Protein 6IUH (pdb70)

InterPro domains:
  IPR001164 Arf GTPase activating protein [PF01412] (5-118)
  IPR001164 Arf GTPase activating protein [PR00405] (8-27)
  IPR001164 Arf GTPase activating protein [PR00405] (27-44)
  IPR001164 Arf GTPase activating protein [PR00405] (48-69)
  IPR001164 Arf GTPase activating protein [PS50115] (1-124)
  IPR001164 Arf GTPase activating protein [SM00105] (1-124)
  IPR002110 Ankyrin repeat [PF12796] (137-226)
  IPR002110 Ankyrin repeat [PS50088] (166-198)
  IPR002110 Ankyrin repeat [SM00248] (132-161)
  IPR002110 Ankyrin repeat [SM00248] (166-195)
  IPR002110 Ankyrin repeat [SM00248] (199-228)
  IPR013724 GIT, Spa2 homology (SHD) domain [PF08518] (273-301)
  IPR013724 GIT, Spa2 homology (SHD) domain [PF08518] (337-365)
  IPR013724 GIT, Spa2 homology (SHD) domain [SM00555] (273-303)
  IPR013724 GIT, Spa2 homology (SHD) domain [SM00555] (337-367)
  IPR022018 ARF GTPase-activating protein GIT1, C-terminal [PF12205] (652-764)
  IPR032352 Arf GTPase-activating protein GIT1/2, coiled-coil domain [PF16559] (418-482)
  IPR036770 Ankyrin repeat-containing domain superfamily [G3DSA:1.25.40.20] (127-320)
  IPR036770 Ankyrin repeat-containing domain superfamily [SSF48403] (44-227)
  IPR037278 ARFGAP/RecO-like zinc finger [SSF57863] (5-120)

B-factor: mean 39.38, std 13.63, range [17.11, 93.47]

Secondary structure (DSSP, 8-state):
--PPPHHHHHHHHHHHHHHHHHHHHHHHTT-GGGHHHHHHHHHHHHHHHHTTS-SS-SSHHHHHHHHHHHHHHHHHHHHHGGGS-SSTT----HHHHHHHHHHHHHHHHHHHHHHHHHHHHT-/--PPPHHHHHHHHHHHHHHHHHHHHHHHHT-GGGHHHHHHHHHHHHHHHHTTS-SS-SSHHHHHHHHHHHHHHHHHHHHHGGG-----HHHHHHHHHHHHHHHHHHHHHHHHHHHHT-/-PPP-TT--HHHHHHHHHHHHHHHHHHHHHHTT-/-PPPP-TT--HHHHHHHHHHHHHHHHHHHHHHTT-

Foldseek 3Di:
DAAAALVQLVVLLVQLVVLLVVLVVCLVVVVLVCQQVSLVSNLVSLVSNLVNHDPDYPDPLLVVLNVQLNVLSVQLNVLSCQSPDPPPPDDDDSVVSSVSNNVSSVSNNVSSVSSSVVSVVVD/DDAAALVQLVVLLVQLVVLLVVLVVCLVVVVLLCQQVSLVSNLVSLVSNLVNADPDHPDPLLVVLNVQQNVLSVQSNVLSVVSVPDDDSVVSSVSNVVSSVSNNVSSVSSSVVNVVVD/DDDDDDPDDPVVVVVVVVVVVVVVVVVVVVVVVD/DDDDDDDPDDPVVVVVVVVVVVVVVVVVVVVVVVD

Nearest PDB structures (foldseek):
  6iuh-assembly2_B  TM=1.009E+00  e=3.095E-16  Rattus norvegicus
  6iui-assembly1_A  TM=9.871E-01  e=9.641E-14  Rattus norvegicus
  6jmu-assembly2_B  TM=9.876E-01  e=1.184E-13  Mus musculus
  6iui-assembly2_B  TM=9.822E-01  e=4.507E-12  Rattus norvegicus
  4k0d-assembly1_B  TM=6.013E-01  e=5.795E-01  Anaeromyxobacter dehalogenans 2CP-C

CATH classification: 1.20.120.330

Solvent-accessible surface area: 16446 Å² total; per-residue (Å²): 164,50,55,14,45,21,115,59,1,10,102,52,0,71,81,0,24,118,11,0,72,61,1,3,91,1,5,109,94,153,76,38,111,20,0,37,66,10,2,76,110,0,58,105,6,3,71,70,0,21,82,41,9,24,188,199,15,92,61,121,70,1,111,61,4,18,154,24,0,70,58,6,4,69,76,1,33,34,30,1,34,96,22,73,33,49,48,127,82,34,140,40,90,82,125,94,4,12,34,41,0,4,10,0,0,25,1,0,0,64,0,0,54,58,0,3,52,23,0,44,195,100,131,168,47,49,15,54,32,62,58,1,7,116,51,0,76,68,0,20,119,7,0,72,73,2,5,133,1,6,109,89,152,81,40,109,20,0,24,64,10,2,97,111,0,58,107,3,3,71,69,0,22,85,36,8,27,100,210,22,91,62,116,67,2,106,35,5,16,127,8,0,50,38,5,2,43,78,0,46,37,34,1,32,111,29,110,128,147,44,84,84,130,92,3,10,34,40,0,5,10,0,0,21,1,0,0,48,0,0,50,62,0,3,34,23,0,42,191,102,130,168,38,27,168,23,60,188,29,68,25,135,48,1,10,105,58,1,58,93,17,9,82,40,3,97,132,39,5,39,104,36,120,140,132,31,123,43,24,168,23,59,186,30,73,28,74,56,1,11,108,58,1,56,97,23,7,79,40,3,99,136,39,6,37,110,38,117,145,130

Radius of gyration: 23.16 Å; Cα contacts (8 Å, |Δi|>4): 344; chains: 4; bounding box: 33×45×77 Å

Structure (mmCIF, N/CA/C/O backbone):
data_6IUH
#
_entry.id   6IUH
#
_cell.length_a   88.200
_cell.length_b   38.617
_cell.length_c   99.134
_cell.angle_alpha   90.000
_cell.angle_beta   90.000
_cell.angle_gamma   90.000
#
_symmetry.space_group_name_H-M   'P 21 21 21'
#
loop_
_entity.id
_entity.type
_entity.pdbx_description
1 polymer 'ARF GTPase-activating protein GIT1'
2 polymer Liprin-alpha-2
3 non-polymer 'IODIDE ION'
4 water water
#
loop_
_atom_site.group_PDB
_atom_site.id
_atom_site.type_symbol
_atom_site.label_atom_id
_atom_site.label_alt_id
_atom_site.label_comp_id
_atom_site.label_asym_id
_atom_site.label_entity_id
_atom_site.label_seq_id
_atom_site.pdbx_PDB_ins_code
_atom_site.Cartn_x
_atom_site.Cartn_y
_atom_site.Cartn_z
_atom_site.occupancy
_atom_site.B_iso_or_equiv
_atom_site.auth_seq_id
_atom_site.auth_comp_id
_atom_site.auth_asym_id
_atom_site.auth_atom_id
_atom_site.pdbx_PDB_model_num
ATOM 1 N N . PRO A 1 8 ? 1.045 -24.688 -34.412 1.00 56.92 646 PRO A N 1
ATOM 2 C CA . PRO A 1 8 ? 1.493 -23.294 -34.344 1.00 55.96 646 PRO A CA 1
ATOM 3 C C . PRO A 1 8 ? 2.581 -22.969 -35.365 1.00 57.02 646 PRO A C 1
ATOM 4 O O . PRO A 1 8 ? 3.587 -23.674 -35.440 1.00 62.82 646 PRO A O 1
ATOM 8 N N . GLY A 1 9 ? 2.371 -21.911 -36.141 1.00 55.76 647 GLY A N 1
ATOM 9 C CA . GLY A 1 9 ? 3.357 -21.452 -37.103 1.00 56.26 647 GLY A CA 1
ATOM 10 C C . GLY A 1 9 ? 3.684 -19.985 -36.896 1.00 52.89 647 GLY A C 1
ATOM 11 O O . GLY A 1 9 ? 3.669 -19.494 -35.768 1.00 60.50 647 GLY A O 1
ATOM 12 N N . LEU A 1 10 ? 3.979 -19.281 -37.984 1.00 38.47 648 LEU A N 1
ATOM 13 C CA . LEU A 1 10 ? 4.242 -17.849 -37.905 1.00 34.79 648 LEU A CA 1
ATOM 14 C C . LEU A 1 10 ? 2.952 -17.063 -37.703 1.00 33.52 648 LEU A C 1
ATOM 15 O O . LEU A 1 10 ? 1.945 -17.337 -38.353 1.00 37.97 648 LEU A O 1
ATOM 20 N N . PRO A 1 11 ? 2.985 -16.079 -36.795 1.00 34.53 649 PRO A N 1
ATOM 21 C CA . PRO A 1 11 ? 1.832 -15.217 -36.519 1.00 32.55 649 PRO A CA 1
ATOM 22 C C . PRO A 1 11 ? 1.562 -14.250 -37.664 1.00 30.70 649 PRO A C 1
ATOM 23 O O . PRO A 1 11 ? 2.437 -14.046 -38.502 1.00 32.87 649 PRO A O 1
ATOM 27 N N . SER A 1 12 ? 0.371 -13.662 -37.694 1.00 31.71 650 SER A N 1
ATOM 28 C CA . SER A 1 12 ? 0.026 -12.695 -38.730 1.00 37.16 650 SER A CA 1
ATOM 29 C C . SER A 1 12 ? 0.796 -11.393 -38.535 1.00 35.22 650 SER A C 1
ATOM 30 O O . SER A 1 12 ? 1.166 -11.046 -37.412 1.00 30.87 650 SER A O 1
ATOM 33 N N . THR A 1 13 ? 1.032 -10.675 -39.628 1.00 36.06 651 THR A N 1
ATOM 34 C CA . THR A 1 13 ? 1.739 -9.399 -39.560 1.00 36.44 651 THR A CA 1
ATOM 35 C C . THR A 1 13 ? 0.998 -8.404 -38.672 1.00 35.23 651 THR A C 1
ATOM 36 O O . THR A 1 13 ? 1.619 -7.621 -37.955 1.00 35.40 651 THR A O 1
ATOM 40 N N . GLU A 1 14 ? -0.329 -8.444 -38.719 1.00 39.60 652 GLU A N 1
ATOM 41 C CA . GLU A 1 14 ? -1.145 -7.556 -37.899 1.00 42.16 652 GLU A CA 1
ATOM 42 C C . GLU A 1 14 ? -0.928 -7.822 -36.412 1.00 34.64 652 GLU A C 1
ATOM 43 O O . GLU A 1 14 ? -0.815 -6.888 -35.620 1.00 37.74 652 GLU A O 1
ATOM 49 N N . ASP A 1 15 ? -0.869 -9.096 -36.037 1.00 36.90 653 ASP A N 1
ATOM 50 C CA . ASP A 1 15 ? -0.646 -9.460 -34.643 1.00 36.02 653 ASP A CA 1
ATOM 51 C C . ASP A 1 15 ? 0.755 -9.069 -34.184 1.00 31.54 653 ASP A C 1
ATOM 52 O O . ASP A 1 15 ? 0.932 -8.586 -33.069 1.00 28.40 653 ASP A O 1
ATOM 57 N N . VAL A 1 16 ? 1.747 -9.276 -35.043 1.00 32.32 654 VAL A N 1
ATOM 58 C CA . VAL A 1 16 ? 3.122 -8.933 -34.696 1.00 28.71 654 VAL A CA 1
ATOM 59 C C . VAL A 1 16 ? 3.266 -7.429 -34.500 1.00 28.93 654 VAL A C 1
ATOM 60 O O . VAL A 1 16 ? 3.922 -6.979 -33.561 1.00 28.04 654 VAL A O 1
ATOM 64 N N . ILE A 1 17 ? 2.635 -6.655 -35.379 1.00 28.25 655 ILE A N 1
ATOM 65 C CA . ILE A 1 17 ? 2.654 -5.199 -35.264 1.00 30.46 655 ILE A CA 1
ATOM 66 C C . ILE A 1 17 ? 2.031 -4.736 -33.947 1.00 34.09 655 ILE A C 1
ATOM 67 O O . ILE A 1 17 ? 2.580 -3.866 -33.266 1.00 30.26 655 ILE A O 1
ATOM 72 N N . LEU A 1 18 ? 0.896 -5.329 -33.584 1.00 35.01 656 LEU A N 1
ATOM 73 C CA . LEU A 1 18 ? 0.208 -4.973 -32.344 1.00 35.20 656 LEU A CA 1
ATOM 74 C C . LEU A 1 18 ? 1.088 -5.193 -31.116 1.00 31.81 656 LEU A C 1
ATOM 75 O O . LEU A 1 18 ? 1.197 -4.316 -30.258 1.00 32.55 656 LEU A O 1
ATOM 80 N N . LYS A 1 19 ? 1.720 -6.359 -31.034 1.00 27.31 657 LYS A N 1
ATOM 81 C CA . LYS A 1 19 ? 2.562 -6.671 -29.886 1.00 28.72 657 LYS A CA 1
ATOM 82 C C . LYS A 1 19 ? 3.856 -5.862 -29.913 1.00 29.39 657 LYS A C 1
ATOM 83 O O . LYS A 1 19 ? 4.389 -5.500 -28.865 1.00 32.28 657 LYS A O 1
ATOM 89 N N . THR A 1 20 ? 4.355 -5.574 -31.111 1.00 26.38 658 THR A N 1
ATOM 90 C CA . THR A 1 20 ? 5.550 -4.751 -31.257 1.00 25.56 658 THR A CA 1
ATOM 91 C C . THR A 1 20 ? 5.291 -3.331 -30.765 1.00 29.95 658 THR A C 1
ATOM 92 O O . THR A 1 20 ? 6.122 -2.741 -30.076 1.00 24.63 658 THR A O 1
ATOM 96 N N . GLU A 1 21 ? 4.129 -2.788 -31.113 1.00 27.72 659 GLU A N 1
ATOM 97 C CA . GLU A 1 21 ? 3.788 -1.426 -30.716 1.00 27.85 659 GLU A CA 1
ATOM 98 C C . GLU A 1 21 ? 3.613 -1.303 -29.202 1.00 29.63 659 GLU A C 1
ATOM 99 O O . GLU A 1 21 ? 3.862 -0.241 -28.632 1.00 32.94 659 GLU A O 1
ATOM 105 N N . GLN A 1 22 ? 3.196 -2.385 -28.552 1.00 29.82 660 GLN A N 1
ATOM 106 C CA . GLN A 1 22 ? 3.114 -2.399 -27.095 1.00 30.07 660 GLN A CA 1
ATOM 107 C C . GLN A 1 22 ? 4.513 -2.397 -26.495 1.00 29.32 660 GLN A C 1
ATOM 108 O O . GLN A 1 22 ? 4.760 -1.758 -25.476 1.00 31.59 660 GLN A O 1
ATOM 114 N N . VAL A 1 23 ? 5.428 -3.115 -27.135 1.00 28.34 661 VAL A N 1
ATOM 115 C CA . VAL A 1 23 ? 6.814 -3.141 -26.689 1.00 24.38 661 VAL A CA 1
ATOM 116 C C . VAL A 1 23 ? 7.467 -1.770 -26.861 1.00 27.26 661 VAL A C 1
ATOM 117 O O . VAL A 1 23 ? 8.116 -1.273 -25.943 1.00 26.99 661 VAL A O 1
ATOM 121 N N . THR A 1 24 ? 7.283 -1.155 -28.026 1.00 23.12 662 THR A N 1
ATOM 122 C CA . THR A 1 24 ? 7.917 0.134 -28.303 1.00 19.98 662 THR A CA 1
ATOM 123 C C . THR A 1 24 ? 7.326 1.247 -27.439 1.00 22.31 662 THR A C 1
ATOM 124 O O . THR A 1 24 ? 8.051 2.125 -26.977 1.00 25.85 662 THR A O 1
ATOM 128 N N . LYS A 1 25 ? 6.017 1.199 -27.215 1.00 24.08 663 LYS A N 1
ATOM 129 C CA . LYS A 1 25 ? 5.353 2.176 -26.353 1.00 29.26 663 LYS A CA 1
ATOM 130 C C . LYS A 1 25 ? 5.935 2.156 -24.944 1.00 30.87 663 LYS A C 1
ATOM 131 O O . LYS A 1 25 ? 6.197 3.206 -24.354 1.00 32.05 663 LYS A O 1
ATOM 137 N N . ASN A 1 26 ? 6.133 0.953 -24.412 1.00 28.80 664 ASN A N 1
ATOM 138 C CA . ASN A 1 26 ? 6.665 0.786 -23.066 1.00 27.93 664 ASN A CA 1
ATOM 139 C C . ASN A 1 26 ? 8.148 1.130 -22.992 1.00 25.79 664 ASN A C 1
ATOM 140 O O . ASN A 1 26 ? 8.620 1.664 -21.988 1.00 26.72 664 ASN A O 1
ATOM 145 N N . ILE A 1 27 ? 8.882 0.823 -24.056 1.00 26.47 665 ILE A N 1
ATOM 146 C CA . ILE A 1 27 ? 10.279 1.228 -24.151 1.00 26.88 665 ILE A CA 1
ATOM 147 C C . ILE A 1 27 ? 10.380 2.748 -24.249 1.00 24.86 665 ILE A C 1
ATOM 148 O O . ILE A 1 27 ? 11.258 3.363 -23.641 1.00 27.35 665 ILE A O 1
ATOM 153 N N . GLN A 1 28 ? 9.467 3.354 -25.003 1.00 25.99 666 GLN A N 1
ATOM 154 C CA . GLN A 1 28 ? 9.430 4.809 -25.128 1.00 26.91 666 GLN A CA 1
ATOM 155 C C . GLN A 1 28 ? 9.225 5.477 -23.770 1.00 29.87 666 GLN A C 1
ATOM 156 O O . GLN A 1 28 ? 9.825 6.511 -23.478 1.00 25.50 666 GLN A O 1
ATOM 162 N N . GLU A 1 29 ? 8.377 4.878 -22.941 1.00 30.07 667 GLU A N 1
ATOM 163 C CA . GLU A 1 29 ? 8.097 5.419 -21.615 1.00 31.76 667 GLU A CA 1
ATOM 164 C C . GLU A 1 29 ? 9.312 5.269 -20.704 1.00 24.88 667 GLU A C 1
ATOM 165 O O . GLU A 1 29 ? 9.588 6.138 -19.874 1.00 29.15 667 GLU A O 1
ATOM 171 N N . LEU A 1 30 ? 10.036 4.166 -20.866 1.00 26.25 668 LEU A N 1
ATOM 172 C CA . LEU A 1 30 ? 11.268 3.939 -20.116 1.00 26.91 668 LEU A CA 1
ATOM 173 C C . LEU A 1 30 ? 12.322 4.981 -20.466 1.00 24.01 668 LEU A C 1
ATOM 174 O O . LEU A 1 30 ? 12.997 5.514 -19.586 1.00 27.73 668 LEU A O 1
ATOM 179 N N . LEU A 1 31 ? 12.459 5.268 -21.758 1.00 21.27 669 LEU A N 1
ATOM 180 C CA . LEU A 1 31 ? 13.414 6.270 -22.218 1.00 23.21 669 LEU A CA 1
ATOM 181 C C . LEU A 1 31 ? 13.059 7.644 -21.664 1.00 27.17 669 LEU A C 1
ATOM 182 O O . LEU A 1 31 ? 13.939 8.435 -21.320 1.00 28.02 669 LEU A O 1
ATOM 187 N N . ARG A 1 32 ? 11.763 7.920 -21.578 1.00 26.08 670 ARG A N 1
ATOM 188 C CA A ARG A 1 32 ? 11.282 9.179 -21.021 0.53 26.90 670 ARG A CA 1
ATOM 189 C CA B ARG A 1 32 ? 11.295 9.184 -21.030 0.47 27.04 670 ARG A CA 1
ATOM 190 C C . ARG A 1 32 ? 11.648 9.283 -19.546 1.00 28.40 670 ARG A C 1
ATOM 191 O O . ARG A 1 32 ? 12.052 10.343 -19.066 1.00 27.84 670 ARG A O 1
ATOM 206 N N . ALA A 1 33 ? 11.506 8.171 -18.831 1.00 32.56 671 ALA A N 1
ATOM 207 C CA . ALA A 1 33 ? 11.839 8.126 -17.412 1.00 32.20 671 ALA A CA 1
ATOM 208 C C . ALA A 1 33 ? 13.324 8.393 -17.197 1.00 32.89 671 ALA A C 1
ATOM 209 O O . ALA A 1 33 ? 13.709 9.132 -16.289 1.00 38.54 671 ALA A O 1
ATOM 211 N N . ALA A 1 34 ? 14.153 7.787 -18.040 1.00 27.91 672 ALA A N 1
ATOM 212 C CA . ALA A 1 34 ? 15.596 7.976 -17.969 1.00 28.79 672 ALA A CA 1
ATOM 213 C C . ALA A 1 34 ? 15.962 9.434 -18.219 1.00 28.60 672 ALA A C 1
ATOM 214 O O . ALA A 1 34 ? 16.821 9.998 -17.540 1.00 29.78 672 ALA A O 1
ATOM 216 N N . GLN A 1 35 ? 15.297 10.043 -19.193 1.00 27.72 673 GLN A N 1
ATOM 217 C CA . GLN A 1 35 ? 15.606 11.414 -19.577 1.00 25.45 673 GLN A CA 1
ATOM 218 C C . GLN A 1 35 ? 15.058 12.431 -18.579 1.00 31.48 673 GLN A C 1
ATOM 219 O O . GLN A 1 35 ? 15.613 13.518 -18.428 1.00 34.66 673 GLN A O 1
ATOM 225 N N . GLU A 1 36 ? 13.971 12.076 -17.901 1.00 32.20 674 GLU A N 1
ATOM 226 C CA . GLU A 1 36 ? 13.340 12.977 -16.942 1.00 29.96 674 GLU A CA 1
ATOM 227 C C . GLU A 1 36 ? 13.757 12.645 -15.514 1.00 33.89 674 GLU A C 1
ATOM 228 O O . GLU A 1 36 ? 13.254 13.239 -14.557 1.00 32.51 674 GLU A O 1
ATOM 234 N N . PHE A 1 37 ? 14.677 11.691 -15.393 1.00 29.38 675 PHE A N 1
ATOM 235 C CA . PHE A 1 37 ? 15.250 11.271 -14.116 1.00 31.71 675 PHE A CA 1
ATOM 236 C C . PHE A 1 37 ? 14.210 10.677 -13.170 1.00 34.52 675 PHE A C 1
ATOM 237 O O . PHE A 1 37 ? 14.318 10.818 -11.951 1.00 34.08 675 PHE A O 1
ATOM 245 N N . LYS A 1 38 ? 13.206 10.012 -13.735 1.00 31.04 676 LYS A N 1
ATOM 246 C CA . LYS A 1 38 ? 12.241 9.267 -12.935 1.00 32.65 676 LYS A CA 1
ATOM 247 C C . LYS A 1 38 ? 12.808 7.892 -12.607 1.00 32.56 676 LYS A C 1
ATOM 248 O O . LYS A 1 38 ? 12.268 6.872 -13.037 1.00 32.60 676 LYS A O 1
ATOM 254 N N . HIS A 1 39 ? 13.897 7.866 -11.846 1.00 36.80 677 HIS A N 1
ATOM 255 C CA . HIS A 1 39 ? 14.616 6.623 -11.585 1.00 38.41 677 HIS A CA 1
ATOM 256 C C . HIS A 1 39 ? 13.782 5.639 -10.767 1.00 42.72 677 HIS A C 1
ATOM 257 O O . HIS A 1 39 ? 14.024 4.431 -10.802 1.00 44.51 677 HIS A O 1
ATOM 264 N N . ASP A 1 40 ? 12.788 6.155 -10.051 1.00 35.72 678 ASP A N 1
ATOM 265 C CA . ASP A 1 40 ? 11.878 5.308 -9.289 1.00 41.78 678 ASP A CA 1
ATOM 266 C C . ASP A 1 40 ? 10.933 4.533 -10.205 1.00 38.79 678 ASP A C 1
ATOM 267 O O . ASP A 1 40 ? 10.303 3.565 -9.782 1.00 46.33 678 ASP A O 1
ATOM 272 N N . SER A 1 41 ? 10.835 4.962 -11.459 1.00 35.00 679 SER A N 1
ATOM 273 C CA . SER A 1 41 ? 9.908 4.344 -12.398 1.00 37.93 679 SER A CA 1
ATOM 274 C C . SER A 1 41 ? 10.561 3.243 -13.228 1.00 34.07 679 SER A C 1
ATOM 275 O O . SER A 1 41 ? 9.904 2.622 -14.066 1.00 33.55 679 SER A O 1
ATOM 278 N N . PHE A 1 42 ? 11.847 2.991 -12.996 1.00 32.06 680 PHE A N 1
ATOM 279 C CA . PHE A 1 42 ? 12.572 2.007 -13.801 1.00 31.72 680 PHE A CA 1
ATOM 280 C C . PHE A 1 42 ? 12.035 0.587 -13.622 1.00 30.85 680 PHE A C 1
ATOM 281 O O . PHE A 1 42 ? 11.888 -0.149 -14.598 1.00 33.11 680 PHE A O 1
ATOM 289 N N . VAL A 1 43 ? 11.740 0.203 -12.383 1.00 33.28 681 VAL A N 1
ATOM 290 C CA . VAL A 1 43 ? 11.212 -1.136 -12.116 1.00 38.69 681 VAL A CA 1
ATOM 291 C C . VAL A 1 43 ? 9.815 -1.358 -12.720 1.00 39.83 681 VAL A C 1
ATOM 292 O O . VAL A 1 43 ? 9.610 -2.353 -13.417 1.00 35.54 681 VAL A O 1
ATOM 296 N N . PRO A 1 44 ? 8.851 -0.446 -12.471 1.00 42.42 682 PRO A N 1
ATOM 297 C CA . PRO A 1 44 ? 7.551 -0.705 -13.105 1.00 40.09 682 PRO A CA 1
ATOM 298 C C . PRO A 1 44 ? 7.6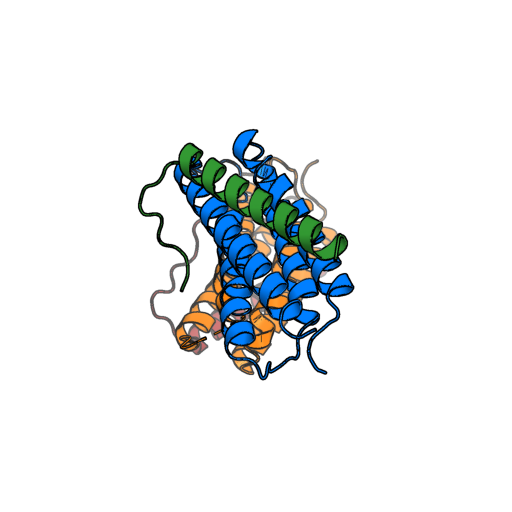02 -0.630 -14.631 1.00 36.87 682 PRO A C 1
ATOM 299 O O . PRO A 1 44 ? 6.865 -1.362 -15.293 1.00 37.95 682 PRO A O 1
ATOM 303 N N . CYS A 1 45 ? 8.455 0.231 -15.180 1.00 31.67 683 CYS A N 1
ATOM 304 C CA . CYS A 1 45 ? 8.615 0.305 -16.630 1.00 33.61 683 CYS A CA 1
ATOM 305 C C . CYS A 1 45 ? 9.156 -1.008 -17.184 1.00 32.86 683 CYS A C 1
ATOM 306 O O . CYS A 1 45 ? 8.654 -1.519 -18.183 1.00 34.26 683 CYS A O 1
ATOM 309 N N . SER A 1 46 ? 10.175 -1.554 -16.527 1.00 28.27 684 SER A N 1
ATOM 310 C CA . SER A 1 46 ? 10.783 -2.804 -16.969 1.00 39.33 684 SER A CA 1
ATOM 311 C C . SER A 1 46 ? 9.803 -3.971 -16.878 1.00 37.56 684 SER A C 1
ATOM 312 O O . SER A 1 46 ? 9.867 -4.905 -17.674 1.00 32.12 684 SER A O 1
ATOM 315 N N . GLU A 1 47 ? 8.897 -3.914 -15.907 1.00 34.48 685 GLU A N 1
ATOM 316 C CA . GLU A 1 47 ? 7.901 -4.964 -15.748 1.00 36.21 685 GLU A CA 1
ATOM 317 C C . GLU A 1 47 ? 6.863 -4.910 -16.860 1.00 37.44 685 GLU A C 1
ATOM 318 O O . GLU A 1 47 ? 6.414 -5.948 -17.348 1.00 37.72 685 GLU A O 1
ATOM 324 N N . LYS A 1 48 ? 6.488 -3.699 -17.260 1.00 31.55 686 LYS A N 1
ATOM 325 C CA . LYS A 1 48 ? 5.548 -3.523 -18.360 1.00 35.27 686 LYS A CA 1
ATOM 326 C C . LYS A 1 48 ? 6.200 -3.937 -19.675 1.00 36.76 686 LYS A C 1
ATOM 327 O O . LYS A 1 48 ? 5.550 -4.501 -20.557 1.00 31.72 686 LYS A O 1
ATOM 333 N N . ILE A 1 49 ? 7.493 -3.660 -19.797 1.00 27.61 687 ILE A N 1
ATOM 334 C CA . ILE A 1 49 ? 8.257 -4.087 -20.965 1.00 28.89 687 ILE A CA 1
ATOM 335 C C . ILE A 1 49 ? 8.388 -5.608 -20.996 1.00 32.05 687 ILE A C 1
ATOM 336 O O . ILE A 1 49 ? 8.130 -6.240 -22.022 1.00 27.10 687 ILE A O 1
ATOM 341 N N . HIS A 1 50 ? 8.779 -6.191 -19.866 1.00 31.92 688 HIS A N 1
ATOM 342 C CA . HIS A 1 50 ? 8.952 -7.638 -19.772 1.00 32.99 688 HIS A CA 1
ATOM 343 C C . HIS A 1 50 ? 7.659 -8.371 -20.120 1.00 35.41 688 HIS A C 1
ATOM 344 O O . HIS A 1 50 ? 7.682 -9.420 -20.764 1.00 36.03 688 HIS A O 1
ATOM 351 N N . LEU A 1 51 ? 6.533 -7.808 -19.690 1.00 38.30 689 LEU A N 1
ATOM 352 C CA . LEU A 1 51 ? 5.224 -8.368 -20.005 1.00 39.28 689 LEU A CA 1
ATOM 353 C C . LEU A 1 51 ? 4.933 -8.269 -21.497 1.00 37.93 689 LEU A C 1
ATOM 354 O O . LEU A 1 51 ? 4.447 -9.220 -22.111 1.00 33.72 689 LEU A O 1
ATOM 359 N N . ALA A 1 52 ? 5.233 -7.110 -22.074 1.00 32.48 690 ALA A N 1
ATOM 360 C CA . ALA A 1 52 ? 5.010 -6.886 -23.496 1.00 30.38 690 ALA A CA 1
ATOM 361 C C . ALA A 1 52 ? 5.873 -7.827 -24.328 1.00 25.57 690 ALA A C 1
ATOM 362 O O . ALA A 1 52 ? 5.463 -8.277 -25.399 1.00 25.51 690 ALA A O 1
ATOM 364 N N . VAL A 1 53 ? 7.069 -8.117 -23.825 1.00 27.12 691 VAL A N 1
ATOM 365 C CA . VAL A 1 53 ? 7.997 -9.011 -24.505 1.00 26.41 691 VAL A CA 1
ATOM 366 C C . VAL A 1 53 ? 7.484 -10.449 -24.464 1.00 31.23 691 VAL A C 1
ATOM 367 O O . VAL A 1 53 ? 7.556 -11.171 -25.462 1.00 28.27 691 VAL A O 1
ATOM 371 N N . THR A 1 54 ? 6.949 -10.850 -23.313 1.00 27.95 692 THR A N 1
ATOM 372 C CA . THR A 1 54 ? 6.403 -12.195 -23.138 1.00 29.29 692 THR A CA 1
ATOM 373 C C . THR A 1 54 ? 5.230 -12.450 -24.083 1.00 31.16 692 THR A C 1
ATOM 374 O O . THR A 1 54 ? 5.117 -13.528 -24.675 1.00 34.11 692 THR A O 1
ATOM 378 N N . GLU A 1 55 ? 4.364 -11.451 -24.225 1.00 30.02 693 GLU A N 1
ATOM 379 C CA . GLU A 1 55 ? 3.203 -11.562 -25.102 1.00 33.06 693 GLU A CA 1
ATOM 380 C C . GLU A 1 55 ? 3.612 -11.608 -26.569 1.00 30.88 693 GLU A C 1
ATOM 381 O O . GLU A 1 55 ? 2.999 -12.309 -27.369 1.00 29.82 693 GLU A O 1
ATOM 387 N N . MET A 1 56 ? 4.645 -10.854 -26.924 1.00 29.05 694 MET A N 1
ATOM 388 C CA . MET A 1 56 ? 5.131 -10.873 -28.297 1.00 25.40 694 MET A CA 1
ATOM 389 C C . MET A 1 56 ? 5.781 -12.218 -28.603 1.00 27.69 694 MET A C 1
ATOM 390 O O . MET A 1 56 ? 5.551 -12.802 -29.661 1.00 28.90 694 MET A O 1
ATOM 395 N N . ALA A 1 57 ? 6.582 -12.712 -27.665 1.00 29.67 695 ALA A N 1
ATOM 396 C CA . ALA A 1 57 ? 7.247 -13.998 -27.837 1.00 28.01 695 ALA A CA 1
ATOM 397 C C . ALA A 1 57 ? 6.233 -15.134 -27.965 1.00 31.40 695 ALA A C 1
ATOM 398 O O . ALA A 1 57 ? 6.467 -16.107 -28.680 1.00 29.20 695 ALA A O 1
ATOM 400 N N . SER A 1 58 ? 5.100 -15.000 -27.280 1.00 31.24 696 SER A N 1
ATOM 401 C CA . SER A 1 58 ? 4.078 -16.043 -27.284 1.00 31.36 696 SER A CA 1
ATOM 402 C C . SER A 1 58 ? 3.355 -16.155 -28.628 1.00 28.82 696 SER A C 1
ATOM 403 O O . SER A 1 58 ? 2.633 -17.121 -28.868 1.00 32.60 696 SER A O 1
ATOM 406 N N . LEU A 1 59 ? 3.547 -15.167 -29.499 1.00 28.05 697 LEU A N 1
ATOM 407 C CA . LEU A 1 59 ? 2.972 -15.207 -30.842 1.00 31.41 697 LEU A CA 1
ATOM 408 C C . LEU A 1 59 ? 3.639 -16.277 -31.693 1.00 36.61 697 LEU A C 1
ATOM 409 O O . LEU A 1 59 ? 3.060 -16.773 -32.664 1.00 34.03 697 LEU A O 1
ATOM 414 N N . PHE A 1 60 ? 4.867 -16.620 -31.324 1.00 32.65 698 PHE A N 1
ATOM 415 C CA . PHE A 1 60 ? 5.677 -17.552 -32.094 1.00 28.55 698 PHE A CA 1
ATOM 416 C C . PHE A 1 60 ? 5.646 -18.940 -31.460 1.00 29.30 698 PHE A C 1
ATOM 417 O O . PHE A 1 60 ? 5.373 -19.069 -30.267 1.00 30.14 698 PHE A O 1
ATOM 425 N N . PRO A 1 61 ? 5.900 -19.987 -32.264 1.00 26.68 699 PRO A N 1
ATOM 426 C CA . PRO A 1 61 ? 5.880 -21.361 -31.750 1.00 28.86 699 PRO A CA 1
ATOM 427 C C . PRO A 1 61 ? 6.844 -21.551 -30.588 1.00 35.83 699 PRO A C 1
ATOM 428 O O . PRO A 1 61 ? 7.840 -20.832 -30.501 1.00 33.95 699 PRO A O 1
ATOM 432 N N . LYS A 1 62 ? 6.539 -22.498 -29.707 1.00 41.84 700 LYS A N 1
ATOM 433 C CA . LYS A 1 62 ? 7.413 -22.811 -28.584 1.00 45.51 700 LYS A CA 1
ATOM 434 C C . LYS A 1 62 ? 8.796 -23.200 -29.093 1.00 45.45 700 LYS A C 1
ATOM 435 O O . LYS A 1 62 ? 9.811 -22.838 -28.501 1.00 47.40 700 LYS A O 1
ATOM 441 N N . ARG A 1 63 ? 8.824 -23.929 -30.203 1.00 38.10 701 ARG A N 1
ATOM 442 C CA . ARG A 1 63 ? 10.076 -24.264 -30.868 1.00 33.95 701 ARG A CA 1
ATOM 443 C C . ARG A 1 63 ? 10.026 -23.824 -32.326 1.00 27.27 701 ARG A C 1
ATOM 444 O O . ARG A 1 63 ? 9.615 -24.590 -33.193 1.00 28.17 701 ARG A O 1
ATOM 452 N N . PRO A 1 64 ? 10.432 -22.574 -32.593 1.00 28.18 702 PRO A N 1
ATOM 453 C CA . PRO A 1 64 ? 10.387 -22.005 -33.944 1.00 29.29 702 PRO A CA 1
ATOM 454 C C . PRO A 1 64 ? 11.205 -22.814 -34.940 1.00 27.84 702 PRO A C 1
ATOM 455 O O . PRO A 1 64 ? 12.274 -23.319 -34.594 1.00 29.45 702 PRO A O 1
ATOM 459 N N . ALA A 1 65 ? 10.699 -22.931 -36.162 1.00 27.29 703 ALA A N 1
ATOM 460 C CA . ALA A 1 65 ? 11.403 -23.640 -37.220 1.00 30.30 703 ALA A CA 1
ATOM 461 C C . ALA A 1 65 ? 12.470 -22.749 -37.847 1.00 26.40 703 ALA A C 1
ATOM 462 O O . ALA A 1 65 ? 13.558 -23.211 -38.187 1.00 32.14 703 ALA A O 1
ATOM 464 N N . LEU A 1 66 ? 12.154 -21.466 -37.990 1.00 24.37 704 LEU A N 1
ATOM 465 C CA . LEU A 1 66 ? 13.049 -20.535 -38.667 1.00 19.67 704 LEU A CA 1
ATOM 466 C C . LEU A 1 66 ? 14.218 -20.127 -37.785 1.00 26.73 704 LEU A C 1
ATOM 467 O O . LEU A 1 66 ? 14.036 -19.682 -36.649 1.00 26.28 704 LEU A O 1
ATOM 472 N N . GLU A 1 67 ? 15.421 -20.285 -38.325 1.00 25.33 705 GLU A N 1
ATOM 473 C CA . GLU A 1 67 ? 16.641 -19.883 -37.637 1.00 23.81 705 GLU A CA 1
ATOM 474 C C . GLU A 1 67 ? 16.640 -18.402 -37.226 1.00 20.56 705 GLU A C 1
ATOM 475 O O . GLU A 1 67 ? 17.040 -18.084 -36.106 1.00 23.14 705 GLU A O 1
ATOM 481 N N . PRO A 1 68 ? 16.195 -17.489 -38.115 1.00 23.30 706 PRO A N 1
ATOM 482 C CA . PRO A 1 68 ? 16.196 -16.094 -37.653 1.00 19.57 706 PRO A CA 1
ATOM 483 C C . PRO A 1 68 ? 15.217 -15.817 -36.510 1.00 20.54 706 PRO A C 1
ATOM 484 O O . PRO A 1 68 ? 15.491 -14.944 -35.689 1.00 20.13 706 PRO A O 1
ATOM 488 N N . VAL A 1 69 ? 14.096 -16.531 -36.458 1.00 19.99 707 VAL A N 1
ATOM 489 C CA . VAL A 1 69 ? 13.167 -16.372 -35.342 1.00 19.70 707 VAL A CA 1
ATOM 490 C C . VAL A 1 69 ? 13.811 -16.849 -34.039 1.00 24.42 707 VAL A C 1
ATOM 491 O O . VAL A 1 69 ? 13.699 -16.184 -33.008 1.00 25.30 707 VAL A O 1
ATOM 495 N N . ARG A 1 70 ? 14.489 -17.993 -34.090 1.00 23.39 708 ARG A N 1
ATOM 496 C CA . ARG A 1 70 ? 15.208 -18.510 -32.927 1.00 22.42 708 ARG A CA 1
ATOM 497 C C . ARG A 1 70 ? 16.220 -17.494 -32.405 1.00 21.46 708 ARG A C 1
ATOM 498 O O . ARG A 1 70 ? 16.298 -17.242 -31.201 1.00 23.26 708 ARG A O 1
ATOM 506 N N . SER A 1 71 ? 16.987 -16.913 -33.322 1.00 21.16 709 SER A N 1
ATOM 507 C CA . SER A 1 71 ? 18.019 -15.943 -32.968 1.00 26.42 709 SER A CA 1
ATOM 508 C C . SER A 1 71 ? 17.430 -14.663 -32.389 1.00 25.57 709 SER A C 1
ATOM 509 O O . SER A 1 71 ? 17.899 -14.160 -31.366 1.00 22.11 709 SER A O 1
ATOM 512 N N . SER A 1 72 ? 16.406 -14.134 -33.048 1.00 20.68 710 SER A N 1
ATOM 513 C CA . SER A 1 72 ? 15.805 -12.878 -32.614 1.00 26.34 710 SER A CA 1
ATOM 514 C C . SER A 1 72 ? 15.056 -13.037 -31.291 1.00 27.07 710 SER A C 1
ATOM 515 O O . SER A 1 72 ? 15.079 -12.136 -30.448 1.00 20.78 710 SER A O 1
ATOM 518 N N . LEU A 1 73 ? 14.403 -14.180 -31.100 1.00 20.05 711 LEU A N 1
ATOM 519 C CA . LEU A 1 73 ? 13.720 -14.435 -29.834 1.00 20.00 711 LEU A CA 1
ATOM 520 C C . LEU A 1 73 ? 14.722 -14.543 -28.697 1.00 22.56 711 LEU A C 1
ATOM 521 O O . LEU A 1 73 ? 14.449 -14.111 -27.578 1.00 23.25 711 LEU A O 1
ATOM 526 N N . ARG A 1 74 ? 15.884 -15.118 -28.985 1.00 20.94 712 ARG A N 1
ATOM 527 C CA A ARG A 1 74 ? 16.934 -15.240 -27.985 0.58 21.98 712 ARG A CA 1
ATOM 528 C CA B ARG A 1 74 ? 16.939 -15.244 -27.986 0.42 22.02 712 ARG A CA 1
ATOM 529 C C . ARG A 1 74 ? 17.400 -13.860 -27.533 1.00 25.34 712 ARG A C 1
ATOM 530 O O . ARG A 1 74 ? 17.571 -13.616 -26.339 1.00 22.66 712 ARG A O 1
ATOM 545 N N . LEU A 1 75 ? 17.594 -12.958 -28.489 1.00 25.19 713 LEU A N 1
ATOM 546 C CA . LEU A 1 75 ? 18.025 -11.600 -28.174 1.00 26.38 713 LEU A CA 1
ATOM 547 C C . LEU A 1 75 ? 16.949 -10.844 -27.403 1.00 24.36 713 LEU A C 1
ATOM 548 O O . LEU A 1 75 ? 17.236 -10.173 -26.410 1.00 26.06 713 LEU A O 1
ATOM 553 N N . LEU A 1 76 ? 15.712 -10.955 -27.877 1.00 22.97 714 LEU A N 1
ATOM 554 C CA . LEU A 1 76 ? 14.560 -10.337 -27.232 1.00 26.26 714 LEU A CA 1
ATOM 555 C C . LEU A 1 76 ? 14.423 -10.761 -25.771 1.00 27.10 714 LEU A C 1
ATOM 556 O O . LEU A 1 76 ? 14.329 -9.921 -24.876 1.00 23.16 714 LEU A O 1
ATOM 561 N N . ASN A 1 77 ? 14.411 -12.068 -25.538 1.00 21.76 715 ASN A N 1
ATOM 562 C CA . ASN A 1 77 ? 14.228 -12.607 -24.191 1.00 25.65 715 ASN A CA 1
ATOM 563 C C . ASN A 1 77 ? 15.396 -12.296 -23.261 1.00 25.87 715 ASN A C 1
ATOM 564 O O . ASN A 1 77 ? 15.194 -11.924 -22.104 1.00 26.16 715 ASN A O 1
ATOM 569 N N . ALA A 1 78 ? 16.616 -12.446 -23.765 1.00 21.56 716 ALA A N 1
ATOM 570 C CA . ALA A 1 78 ? 17.807 -12.204 -22.954 1.00 25.84 716 ALA A CA 1
ATOM 571 C C . ALA A 1 78 ? 17.937 -10.737 -22.560 1.00 21.84 716 ALA A C 1
ATOM 572 O O . ALA A 1 78 ? 18.386 -10.426 -21.459 1.00 22.79 716 ALA A O 1
ATOM 574 N N . SER A 1 79 ? 17.549 -9.839 -23.458 1.00 23.15 717 SER A N 1
ATOM 575 C CA . SER A 1 79 ? 17.676 -8.408 -23.202 1.00 23.77 717 SER A CA 1
ATOM 576 C C . SER A 1 79 ? 16.621 -7.924 -22.214 1.00 27.91 717 SER A C 1
ATOM 577 O O . SER A 1 79 ? 16.868 -7.009 -21.423 1.00 25.13 717 SER A O 1
ATOM 580 N N . ALA A 1 80 ? 15.445 -8.543 -22.259 1.00 24.32 718 ALA A N 1
ATOM 581 C CA . ALA A 1 80 ? 14.372 -8.201 -21.331 1.00 25.33 718 ALA A CA 1
ATOM 582 C C . ALA A 1 80 ? 14.745 -8.631 -19.920 1.00 30.22 718 ALA A C 1
ATOM 583 O O . ALA A 1 80 ? 14.488 -7.915 -18.952 1.00 26.40 718 ALA A O 1
ATOM 585 N N . TYR A 1 81 ? 15.352 -9.810 -19.820 1.00 25.23 719 TYR A N 1
ATOM 586 C CA . TYR A 1 81 ? 15.814 -10.348 -18.545 1.00 27.36 719 TYR A CA 1
ATOM 587 C C . TYR A 1 81 ? 16.954 -9.503 -17.988 1.00 26.43 719 TYR A C 1
ATOM 588 O O . TYR A 1 81 ? 16.981 -9.184 -16.797 1.00 26.93 719 TYR A O 1
ATOM 597 N N . ARG A 1 82 ? 17.895 -9.152 -18.860 1.00 27.85 720 ARG A N 1
ATOM 598 C CA . ARG A 1 82 ? 19.009 -8.286 -18.494 1.00 30.02 720 ARG A CA 1
ATOM 599 C C . ARG A 1 82 ? 18.514 -6.930 -17.984 1.00 26.49 720 ARG A C 1
ATOM 600 O O . ARG A 1 82 ? 19.045 -6.392 -17.008 1.00 28.80 720 ARG A O 1
ATOM 608 N N . LEU A 1 83 ? 17.499 -6.382 -18.648 1.00 24.81 721 LEU A N 1
ATOM 609 C CA . LEU A 1 83 ? 16.889 -5.124 -18.225 1.00 24.75 721 LEU A CA 1
ATOM 610 C C . LEU A 1 83 ? 16.292 -5.239 -16.829 1.00 25.33 721 LEU A C 1
ATOM 611 O O . LEU A 1 83 ? 16.508 -4.379 -15.974 1.00 26.70 721 LEU A O 1
ATOM 616 N N . GLN A 1 84 ? 15.529 -6.304 -16.614 1.00 24.43 722 GLN A N 1
ATOM 617 C CA . GLN A 1 84 ? 14.903 -6.559 -15.323 1.00 25.42 722 GLN A CA 1
ATOM 618 C C . GLN A 1 84 ? 15.955 -6.625 -14.223 1.00 28.15 722 GLN A C 1
ATOM 619 O O . GLN A 1 84 ? 15.744 -6.123 -13.117 1.00 33.00 722 GLN A O 1
ATOM 625 N N . SER A 1 85 ? 17.090 -7.244 -14.537 1.00 34.10 723 SER A N 1
ATOM 626 C CA . SER A 1 85 ? 18.194 -7.355 -13.590 1.00 37.28 723 SER A CA 1
ATOM 627 C C . SER A 1 85 ? 18.757 -5.987 -13.230 1.00 39.35 723 SER A C 1
ATOM 628 O O . SER A 1 85 ? 19.064 -5.713 -12.072 1.00 39.09 723 SER A O 1
ATOM 631 N N . GLU A 1 86 ? 18.892 -5.132 -14.235 1.00 29.22 724 GLU A N 1
ATOM 632 C CA . GLU A 1 86 ? 19.479 -3.815 -14.041 1.00 31.63 724 GLU A CA 1
ATOM 633 C C . GLU A 1 86 ? 18.575 -2.886 -13.237 1.00 32.29 724 GLU A C 1
ATOM 634 O O . GLU A 1 86 ? 19.047 -2.136 -12.386 1.00 34.76 724 GLU A O 1
ATOM 640 N N . CYS A 1 87 ? 17.275 -2.942 -13.500 1.00 36.78 725 CYS A N 1
ATOM 641 C CA . CYS A 1 87 ? 16.340 -2.018 -12.868 1.00 39.71 725 CYS A CA 1
ATOM 642 C C . CYS A 1 87 ? 16.122 -2.284 -11.379 1.00 51.44 725 CYS A C 1
ATOM 643 O O . CYS A 1 87 ? 15.655 -1.404 -10.655 1.00 49.30 725 CYS A O 1
ATOM 646 N N . ARG A 1 88 ? 16.473 -3.480 -10.915 1.00 47.98 726 ARG A N 1
ATOM 647 C CA . ARG A 1 88 ? 16.312 -3.811 -9.500 1.00 50.43 726 ARG A CA 1
ATOM 648 C C . ARG A 1 88 ? 17.231 -2.978 -8.606 1.00 50.72 726 ARG A C 1
ATOM 649 O O . ARG A 1 88 ? 17.093 -2.991 -7.384 1.00 54.84 726 ARG A O 1
ATOM 657 N N . LYS A 1 89 ? 18.163 -2.250 -9.214 1.00 50.06 727 LYS A N 1
ATOM 658 C CA . LYS A 1 89 ? 19.087 -1.420 -8.450 1.00 43.05 727 LYS A CA 1
ATOM 659 C C . LYS A 1 89 ? 18.439 -0.105 -8.020 1.00 44.96 727 LYS A C 1
ATOM 660 O O . LYS A 1 89 ? 18.991 0.622 -7.195 1.00 47.96 727 LYS A O 1
ATOM 666 N N . THR A 1 90 ? 17.268 0.199 -8.575 1.00 43.62 728 THR A N 1
ATOM 667 C CA . THR A 1 90 ? 16.562 1.430 -8.225 1.00 45.77 728 THR A CA 1
ATOM 668 C C . THR A 1 90 ? 15.712 1.223 -6.978 1.00 53.00 728 THR A C 1
ATOM 669 O O . THR A 1 90 ? 15.162 2.176 -6.422 1.00 55.07 728 THR A O 1
ATOM 673 N N . VAL A 1 91 ? 15.617 -0.027 -6.538 1.00 37.15 729 VAL A N 1
ATOM 674 C CA . VAL A 1 91 ? 14.886 -0.360 -5.321 1.00 49.68 729 VAL A CA 1
ATOM 675 C C . VAL A 1 91 ? 15.756 -1.119 -4.309 1.00 56.56 729 VAL A C 1
ATOM 676 O O . VAL A 1 91 ? 15.432 -2.247 -3.935 1.00 51.45 729 VAL A O 1
ATOM 680 N N . PRO A 1 92 ? 16.853 -0.493 -3.841 1.00 59.72 730 PRO A N 1
ATOM 681 C CA . PRO A 1 92 ? 17.723 -1.179 -2.879 1.00 59.32 730 PRO A CA 1
ATOM 682 C C . PRO A 1 92 ? 16.985 -1.417 -1.562 1.00 59.06 730 PRO A C 1
ATOM 683 O O . PRO A 1 92 ? 16.050 -0.674 -1.263 1.00 54.47 730 PRO A O 1
ATOM 687 N N . PRO A 1 93 ? 17.380 -2.450 -0.797 1.00 59.33 731 PRO A N 1
ATOM 688 C CA . PRO A 1 93 ? 16.695 -2.781 0.460 1.00 58.62 731 PRO A CA 1
ATOM 689 C C . PRO A 1 93 ? 16.718 -1.637 1.466 1.00 65.62 731 PRO A C 1
ATOM 690 O O . PRO A 1 93 ? 15.746 -1.437 2.193 1.00 61.47 731 PRO A O 1
ATOM 694 N N . GLU A 1 94 ? 17.840 -0.926 1.520 1.00 65.63 732 GLU A N 1
ATOM 695 C CA . GLU A 1 94 ? 17.949 0.301 2.295 1.00 70.79 732 GLU A CA 1
ATOM 696 C C . GLU A 1 94 ? 17.650 1.458 1.363 1.00 71.62 732 GLU A C 1
ATOM 697 O O . GLU A 1 94 ? 18.459 1.763 0.492 1.00 73.19 732 GLU A O 1
ATOM 699 N N . PRO A 1 95 ? 16.473 2.087 1.521 1.00 76.76 733 PRO A N 1
ATOM 700 C CA . PRO A 1 95 ? 16.071 3.236 0.697 1.00 77.61 733 PRO A CA 1
ATOM 701 C C . PRO A 1 95 ? 17.097 4.375 0.730 1.00 78.23 733 PRO A C 1
ATOM 702 O O . PRO A 1 95 ? 17.461 4.827 1.818 1.00 78.84 733 PRO A O 1
ATOM 706 N N . GLY A 1 96 ? 17.563 4.817 -0.437 1.00 67.62 734 GLY A N 1
ATOM 707 C CA . GLY A 1 96 ? 18.490 5.936 -0.519 1.00 73.87 734 GLY A CA 1
ATOM 708 C C . GLY A 1 96 ? 19.963 5.557 -0.552 1.00 68.78 734 GLY A C 1
ATOM 709 O O . GLY A 1 96 ? 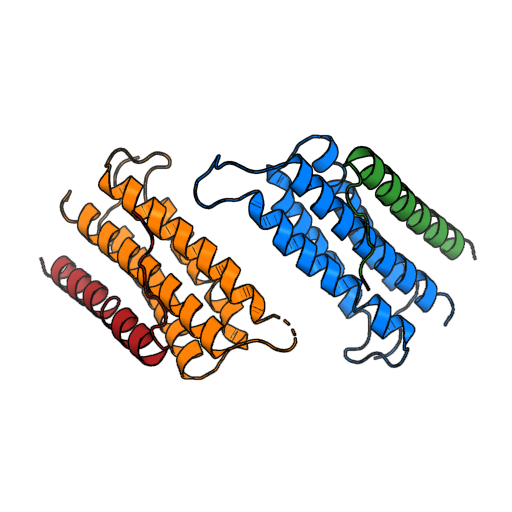20.845 6.422 -0.461 1.00 70.45 734 GLY A O 1
ATOM 710 N N . ALA A 1 97 ? 20.223 4.259 -0.688 1.00 65.94 735 ALA A N 1
ATOM 711 C CA . ALA A 1 97 ? 21.577 3.711 -0.732 1.00 63.36 735 ALA A CA 1
ATOM 712 C C . ALA A 1 97 ? 22.344 4.212 -1.960 1.00 61.70 735 ALA A C 1
ATOM 713 O O . ALA A 1 97 ? 21.731 4.606 -2.955 1.00 60.53 735 ALA A O 1
ATOM 715 N N . PRO A 1 98 ? 23.689 4.193 -1.903 1.00 53.28 736 PRO A N 1
ATOM 716 C CA . PRO A 1 98 ? 24.455 4.728 -3.039 1.00 50.28 736 PRO A CA 1
ATOM 717 C C . PRO A 1 98 ? 24.239 3.940 -4.342 1.00 53.05 736 PRO A C 1
ATOM 718 O O . PRO A 1 98 ? 24.369 2.712 -4.344 1.00 62.01 736 PRO A O 1
ATOM 722 N N . VAL A 1 99 ? 23.901 4.643 -5.423 1.00 42.21 737 VAL A N 1
ATOM 723 C CA . VAL A 1 99 ? 23.713 4.029 -6.738 1.00 35.03 737 VAL A CA 1
ATOM 724 C C . VAL A 1 99 ? 24.334 4.911 -7.820 1.00 33.21 737 VAL A C 1
ATOM 725 O O . VAL A 1 99 ? 24.137 6.126 -7.822 1.00 36.56 737 VAL A O 1
ATOM 729 N N . ASP A 1 100 ? 25.088 4.302 -8.731 1.00 30.85 738 ASP A N 1
ATOM 730 C CA . ASP A 1 100 ? 25.631 5.022 -9.879 1.00 29.36 738 ASP A CA 1
ATOM 731 C C . ASP A 1 100 ? 24.548 5.125 -10.948 1.00 28.29 738 ASP A C 1
ATOM 732 O O . ASP A 1 100 ? 24.368 4.209 -11.743 1.00 28.34 738 ASP A O 1
ATOM 737 N N . PHE A 1 101 ? 23.829 6.244 -10.961 1.00 28.30 739 PHE A N 1
ATOM 738 C CA . PHE A 1 101 ? 22.699 6.404 -11.869 1.00 29.27 739 PHE A CA 1
ATOM 739 C C . PHE A 1 101 ? 23.135 6.606 -13.318 1.00 26.19 739 PHE A C 1
ATOM 740 O O . PHE A 1 101 ? 22.384 6.305 -14.243 1.00 27.57 739 PHE A O 1
ATOM 748 N N . GLN A 1 102 ? 24.350 7.106 -13.515 1.00 27.60 740 GLN A N 1
ATOM 749 C CA . GLN A 1 102 ? 24.886 7.255 -14.863 1.00 29.12 740 GLN A CA 1
ATOM 750 C C . GLN A 1 102 ? 25.115 5.884 -15.482 1.00 28.32 740 GLN A C 1
ATOM 751 O O . GLN A 1 102 ? 24.653 5.603 -16.587 1.00 26.96 740 GLN A O 1
ATOM 757 N N . LEU A 1 103 ? 25.829 5.034 -14.755 1.00 28.56 741 LEU A N 1
ATOM 758 C CA . LEU A 1 103 ? 26.075 3.669 -15.195 1.00 28.29 741 LEU A CA 1
ATOM 759 C C . LEU A 1 103 ? 24.763 2.906 -15.355 1.00 36.03 741 LEU A C 1
ATOM 760 O O . LEU A 1 103 ? 24.569 2.190 -16.335 1.00 28.80 741 LEU A O 1
ATOM 765 N N . LEU A 1 104 ? 23.863 3.074 -14.390 1.00 30.56 742 LEU A N 1
ATOM 766 C CA . LEU A 1 104 ? 22.556 2.425 -14.427 1.00 29.39 742 LEU A CA 1
ATOM 767 C C . LEU A 1 104 ? 21.770 2.780 -15.684 1.00 28.27 742 LEU A C 1
ATOM 768 O O . LEU A 1 104 ? 21.298 1.901 -16.402 1.00 28.68 742 LEU A O 1
ATOM 773 N N . THR A 1 105 ? 21.628 4.077 -15.936 1.00 24.24 743 THR A N 1
ATOM 774 C CA . THR A 1 105 ? 20.885 4.558 -17.094 1.00 24.31 743 THR A CA 1
ATOM 775 C C . THR A 1 105 ? 21.498 4.048 -18.393 1.00 26.23 743 THR A C 1
ATOM 776 O O . THR A 1 105 ? 20.780 3.646 -19.312 1.00 24.64 743 THR A O 1
ATOM 780 N N . GLN A 1 106 ? 22.825 4.053 -18.462 1.00 25.97 744 GLN A N 1
ATOM 781 C CA . GLN A 1 106 ? 23.518 3.519 -19.631 1.00 22.97 744 GLN A CA 1
ATOM 782 C C . GLN A 1 106 ? 23.143 2.063 -19.875 1.00 26.08 744 GLN A C 1
ATOM 783 O O . GLN A 1 106 ? 22.779 1.689 -20.989 1.00 25.01 744 GLN A O 1
ATOM 789 N N . GLN A 1 107 ? 23.219 1.248 -18.828 1.00 24.41 745 GLN A N 1
ATOM 790 C CA . GLN A 1 107 ? 22.930 -0.175 -18.956 1.00 22.18 745 GLN A CA 1
ATOM 791 C C . GLN A 1 107 ? 21.470 -0.414 -19.329 1.00 22.94 745 GLN A C 1
ATOM 792 O O . GLN A 1 107 ? 21.164 -1.275 -20.154 1.00 28.33 745 GLN A O 1
ATOM 798 N N . VAL A 1 108 ? 20.575 0.362 -18.727 1.00 22.03 746 VAL A N 1
ATOM 799 C CA . VAL A 1 108 ? 19.147 0.235 -18.992 1.00 21.44 746 VAL A CA 1
ATOM 800 C C . VAL A 1 108 ? 18.817 0.535 -20.460 1.00 24.85 746 VAL A C 1
ATOM 801 O O . VAL A 1 108 ? 18.089 -0.221 -21.105 1.00 27.58 746 VAL A O 1
ATOM 805 N N . ILE A 1 109 ? 19.369 1.621 -20.994 1.00 25.90 747 ILE A N 1
ATOM 806 C CA . ILE A 1 109 ? 19.110 1.988 -22.385 1.00 20.77 747 ILE A CA 1
ATOM 807 C C . ILE A 1 109 ? 19.727 0.975 -23.361 1.00 26.09 747 ILE A C 1
ATOM 808 O O . ILE A 1 109 ? 19.155 0.700 -24.417 1.00 25.01 747 ILE A O 1
ATOM 813 N N . GLN A 1 110 ? 20.878 0.407 -23.006 1.00 23.22 748 GLN A N 1
ATOM 814 C CA . GLN A 1 110 ? 21.480 -0.656 -23.820 1.00 23.27 748 GLN A CA 1
ATOM 815 C C . GLN A 1 110 ? 20.524 -1.843 -23.966 1.00 23.34 748 GLN A C 1
ATOM 816 O O . GLN A 1 110 ? 20.334 -2.375 -25.063 1.00 20.66 748 GLN A O 1
ATOM 822 N N . CYS A 1 111 ? 19.926 -2.249 -22.851 1.00 24.58 749 CYS A N 1
ATOM 823 C CA . CYS A 1 111 ? 18.957 -3.340 -22.848 1.00 25.07 749 CYS A CA 1
ATOM 824 C C . CYS A 1 111 ? 17.758 -3.049 -23.740 1.00 29.13 749 CYS A C 1
ATOM 825 O O . CYS A 1 111 ? 17.344 -3.898 -24.530 1.00 21.36 749 CYS A O 1
ATOM 828 N N . ALA A 1 112 ? 17.203 -1.848 -23.606 1.00 24.69 750 ALA A N 1
ATOM 829 C CA . ALA A 1 112 ? 16.045 -1.442 -24.393 1.00 27.42 750 ALA A CA 1
ATOM 830 C C . ALA A 1 112 ? 16.379 -1.399 -25.879 1.00 23.44 750 ALA A C 1
ATOM 831 O O . ALA A 1 112 ? 15.551 -1.755 -26.723 1.00 20.66 750 ALA A O 1
ATOM 833 N N . TYR A 1 113 ? 17.590 -0.949 -26.193 1.00 18.79 751 TYR A N 1
ATOM 834 C CA . TYR A 1 113 ? 18.064 -0.905 -27.574 1.00 19.59 751 TYR A CA 1
ATOM 835 C C . TYR A 1 113 ? 17.997 -2.282 -28.224 1.00 21.67 751 TYR A C 1
ATOM 836 O O . TYR A 1 113 ? 17.507 -2.430 -29.344 1.00 21.52 751 TYR A O 1
ATOM 845 N N . ASP A 1 114 ? 18.507 -3.285 -27.517 1.00 21.29 752 ASP A N 1
ATOM 846 C CA . ASP A 1 114 ? 18.539 -4.645 -28.041 1.00 21.49 752 ASP A CA 1
ATOM 847 C C . ASP A 1 114 ? 17.151 -5.279 -28.075 1.00 22.90 752 ASP A C 1
ATOM 848 O O . ASP A 1 114 ? 16.876 -6.119 -28.935 1.00 21.04 752 ASP A O 1
ATOM 853 N N . ILE A 1 115 ? 16.280 -4.882 -27.152 1.00 21.68 753 ILE A N 1
ATOM 854 C CA . ILE A 1 115 ? 14.898 -5.357 -27.170 1.00 20.25 753 ILE A CA 1
ATOM 855 C C . ILE A 1 115 ? 14.204 -4.840 -28.426 1.00 25.24 753 ILE A C 1
ATOM 856 O O . ILE A 1 115 ? 13.563 -5.597 -29.154 1.00 21.28 753 ILE A O 1
ATOM 861 N N . ALA A 1 116 ? 14.347 -3.543 -28.677 1.00 20.11 754 ALA A N 1
ATOM 862 C CA . ALA A 1 116 ? 13.800 -2.926 -29.880 1.00 22.66 754 ALA A CA 1
ATOM 863 C C . ALA A 1 116 ? 14.412 -3.531 -31.142 1.00 21.32 754 ALA A C 1
ATOM 864 O O . ALA A 1 116 ? 13.711 -3.766 -32.128 1.00 21.16 754 ALA A O 1
ATOM 866 N N . LYS A 1 117 ? 15.719 -3.776 -31.104 1.00 20.01 755 LYS A N 1
ATOM 867 C CA . LYS A 1 117 ? 16.428 -4.385 -32.230 1.00 24.16 755 LYS A CA 1
ATOM 868 C C . LYS A 1 117 ? 15.835 -5.741 -32.586 1.00 20.33 755 LYS A C 1
ATOM 869 O O . LYS A 1 117 ? 15.532 -6.014 -33.750 1.00 20.28 755 LYS A O 1
ATOM 875 N N . ALA A 1 118 ? 15.670 -6.585 -31.572 1.00 21.18 756 ALA A N 1
ATOM 876 C CA . ALA A 1 118 ? 15.090 -7.909 -31.752 1.00 25.12 756 ALA A CA 1
ATOM 877 C C . ALA A 1 118 ? 13.644 -7.821 -32.235 1.00 20.57 756 ALA A C 1
ATOM 878 O O . ALA A 1 118 ? 13.224 -8.585 -33.106 1.00 20.11 756 ALA A O 1
ATOM 880 N N . ALA A 1 119 ? 12.885 -6.891 -31.662 1.00 21.43 757 ALA A N 1
ATOM 881 C CA . ALA A 1 119 ? 11.484 -6.717 -32.031 1.00 25.94 757 ALA A CA 1
ATOM 882 C C . ALA A 1 119 ? 11.362 -6.343 -33.503 1.00 25.12 757 ALA A C 1
ATOM 883 O O . ALA A 1 119 ? 10.519 -6.884 -34.220 1.00 23.99 757 ALA A O 1
ATOM 885 N N . LYS A 1 120 ? 12.215 -5.421 -33.943 1.00 18.74 758 LYS A N 1
ATOM 886 C CA . LYS A 1 120 ? 12.268 -5.014 -35.344 1.00 21.95 758 LYS A CA 1
ATOM 887 C C . LYS A 1 120 ? 12.593 -6.194 -36.259 1.00 26.20 758 LYS A C 1
ATOM 888 O O . LYS A 1 120 ? 11.982 -6.356 -37.317 1.00 22.48 758 LYS A O 1
ATOM 894 N N . GLN A 1 121 ? 13.559 -7.011 -35.851 1.00 26.61 759 GLN A N 1
ATOM 895 C CA . GLN A 1 121 ? 13.947 -8.177 -36.637 1.00 22.03 759 GLN A CA 1
ATOM 896 C C . GLN A 1 121 ? 12.767 -9.124 -36.807 1.00 24.73 759 GLN A C 1
ATOM 897 O O . GLN A 1 121 ? 12.526 -9.637 -37.895 1.00 24.22 759 GLN A O 1
ATOM 903 N N . LEU A 1 122 ? 12.023 -9.331 -35.726 1.00 21.47 760 LEU A N 1
ATOM 904 C CA . LEU A 1 122 ? 10.858 -10.209 -35.745 1.00 19.58 760 LEU A CA 1
ATOM 905 C C . LEU A 1 122 ? 9.756 -9.674 -36.652 1.00 22.24 760 LEU A C 1
ATOM 906 O O . LEU A 1 122 ? 9.066 -10.448 -37.321 1.00 23.29 760 LEU A O 1
ATOM 911 N N . VAL A 1 123 ? 9.588 -8.353 -36.668 1.00 23.24 761 VAL A N 1
ATOM 912 C CA . VAL A 1 123 ? 8.636 -7.718 -37.573 1.00 24.84 761 VAL A CA 1
ATOM 913 C C . VAL A 1 123 ? 9.030 -7.986 -39.021 1.00 21.63 761 VAL A C 1
ATOM 914 O O . VAL A 1 123 ? 8.191 -8.346 -39.849 1.00 25.67 761 VAL A O 1
ATOM 918 N N . THR A 1 124 ? 10.315 -7.814 -39.312 1.00 24.54 762 THR A N 1
ATOM 919 C CA . THR A 1 124 ? 10.844 -8.026 -40.656 1.00 24.94 762 THR A CA 1
ATOM 920 C C . THR A 1 124 ? 10.684 -9.477 -41.101 1.00 27.32 762 THR A C 1
ATOM 921 O O . THR A 1 124 ? 10.230 -9.741 -42.213 1.00 25.86 762 THR A O 1
ATOM 925 N N . ILE A 1 125 ? 11.062 -10.408 -40.229 1.00 24.46 763 ILE A N 1
ATOM 926 C CA . ILE A 1 125 ? 10.944 -11.834 -40.520 1.00 27.69 763 ILE A CA 1
ATOM 927 C C . ILE A 1 125 ? 9.513 -12.210 -40.873 1.00 28.51 763 ILE A C 1
ATOM 928 O O . ILE A 1 125 ? 9.264 -12.895 -41.865 1.00 25.67 763 ILE A O 1
ATOM 933 N N . THR A 1 126 ? 8.576 -11.750 -40.054 1.00 26.26 764 THR A N 1
ATOM 934 C CA . THR A 1 126 ? 7.173 -12.095 -40.230 1.00 30.00 764 THR A CA 1
ATOM 935 C C . THR A 1 126 ? 6.639 -11.584 -41.564 1.00 32.42 764 THR A C 1
ATOM 936 O O . THR A 1 126 ? 5.949 -12.305 -42.283 1.00 34.65 764 THR A O 1
ATOM 940 N N . THR A 1 127 ? 6.981 -10.346 -41.898 1.00 29.01 765 THR A N 1
ATOM 941 C CA . THR A 1 127 ? 6.498 -9.721 -43.125 1.00 32.58 765 THR A CA 1
ATOM 942 C C . THR A 1 127 ? 7.016 -10.405 -44.389 1.00 35.25 765 THR A C 1
ATOM 943 O O . THR A 1 127 ? 6.283 -10.548 -45.369 1.00 38.06 765 THR A O 1
ATOM 947 N N . ARG A 1 128 ? 8.274 -10.835 -44.369 1.00 32.17 766 ARG A N 1
ATOM 948 C CA A ARG A 1 128 ? 8.898 -11.433 -45.547 0.54 35.11 766 ARG A CA 1
ATOM 949 C CA B ARG A 1 128 ? 8.878 -11.419 -45.564 0.46 34.86 766 ARG A CA 1
ATOM 950 C C . ARG A 1 128 ? 8.351 -12.823 -45.857 1.00 35.39 766 ARG A C 1
ATOM 951 O O . ARG A 1 128 ? 8.531 -13.338 -46.960 1.00 36.69 766 ARG A O 1
ATOM 966 N N . GLU A 1 129 ? 7.691 -13.435 -44.881 1.00 33.76 767 GLU A N 1
ATOM 967 C CA . GLU A 1 129 ? 7.161 -14.782 -45.067 1.00 40.47 767 GLU A CA 1
ATOM 968 C C . GLU A 1 129 ? 5.680 -14.769 -45.429 1.00 54.87 767 GLU A C 1
ATOM 969 O O . GLU A 1 129 ? 5.032 -15.817 -45.456 1.00 52.45 767 GLU A O 1
ATOM 975 N N . LYS A 1 130 ? 5.151 -13.583 -45.715 1.00 54.90 768 LYS A N 1
ATOM 976 C CA . LYS A 1 130 ? 3.721 -13.426 -45.977 1.00 55.78 768 LYS A CA 1
ATOM 977 C C . LYS A 1 130 ? 3.433 -13.206 -47.461 1.00 58.77 768 LYS A C 1
ATOM 978 O O . LYS A 1 130 ? 4.321 -12.828 -48.227 1.00 59.59 768 LYS A O 1
ATOM 984 N N . PRO B 1 8 ? 2.532 4.029 13.138 1.00 82.36 646 PRO B N 1
ATOM 985 C CA . PRO B 1 8 ? 1.889 4.415 14.399 1.00 80.39 646 PRO B CA 1
ATOM 986 C C . PRO B 1 8 ? 2.184 3.429 15.526 1.00 73.97 646 PRO B C 1
ATOM 987 O O . PRO B 1 8 ? 1.277 2.747 16.003 1.00 72.84 646 PRO B O 1
ATOM 991 N N . GLY B 1 9 ? 3.445 3.356 15.939 1.00 70.50 647 GLY B N 1
ATOM 992 C CA . GLY B 1 9 ? 3.842 2.489 17.033 1.00 65.75 647 GLY B CA 1
ATOM 993 C C . GLY B 1 9 ? 3.917 1.025 16.647 1.00 61.90 647 GLY B C 1
ATOM 994 O O . GLY B 1 9 ? 3.702 0.661 15.490 1.00 59.48 647 GLY B O 1
ATOM 995 N N . LEU B 1 10 ? 4.224 0.180 17.626 1.00 56.91 648 LEU B N 1
ATOM 996 C CA . LEU B 1 10 ? 4.338 -1.255 17.395 1.00 49.55 648 LEU B CA 1
ATOM 997 C C . LEU B 1 10 ? 2.987 -1.897 17.110 1.00 49.16 648 LEU B C 1
ATOM 998 O O . LEU B 1 10 ? 1.968 -1.481 17.657 1.00 47.02 648 LEU B O 1
ATOM 1003 N N . PRO B 1 11 ? 2.978 -2.919 16.242 1.00 46.25 649 PRO B N 1
ATOM 1004 C CA . PRO B 1 11 ? 1.765 -3.698 15.989 1.00 46.20 649 PRO B CA 1
ATOM 1005 C C . PRO B 1 11 ? 1.466 -4.650 17.142 1.00 51.37 649 PRO B C 1
ATOM 1006 O O . PRO B 1 11 ? 2.289 -4.791 18.047 1.00 52.07 649 PRO B O 1
ATOM 1010 N N . SER B 1 12 ? 0.302 -5.288 17.109 1.00 48.65 650 SER B N 1
ATOM 1011 C CA . SER B 1 12 ? -0.065 -6.254 18.136 1.00 53.09 650 SER B CA 1
ATOM 1012 C C . SER B 1 12 ? 0.704 -7.555 17.945 1.00 49.56 650 SER B C 1
ATOM 1013 O O . SER B 1 12 ? 1.085 -7.901 16.825 1.00 42.66 650 SER B O 1
ATOM 1016 N N . THR B 1 13 ? 0.928 -8.273 19.041 1.00 52.96 651 THR B N 1
ATOM 1017 C CA . THR B 1 13 ? 1.637 -9.546 18.988 1.00 51.45 651 THR B CA 1
ATOM 1018 C C . THR B 1 13 ? 0.881 -10.559 18.135 1.00 49.69 651 THR B C 1
ATOM 1019 O O . THR B 1 13 ? 1.487 -11.413 17.493 1.00 46.98 651 THR B O 1
ATOM 1023 N N . GLU B 1 14 ? -0.444 -10.453 18.128 1.00 53.70 652 GLU B N 1
ATOM 1024 C CA . GLU B 1 14 ? -1.276 -11.332 17.315 1.00 54.36 652 GLU B CA 1
ATOM 1025 C C . GLU B 1 14 ? -1.048 -11.071 15.830 1.00 50.81 652 GLU B C 1
ATOM 1026 O O . GLU B 1 14 ? -0.974 -12.005 15.033 1.00 48.98 652 GLU B O 1
ATOM 1028 N N . ASP B 1 15 ? -0.934 -9.798 15.464 1.00 51.46 653 ASP B N 1
ATOM 1029 C CA . ASP B 1 15 ? -0.677 -9.426 14.077 1.00 50.32 653 ASP B CA 1
ATOM 1030 C C . ASP B 1 15 ? 0.718 -9.855 13.632 1.00 46.10 653 ASP B C 1
ATOM 1031 O O . ASP B 1 15 ? 0.904 -10.307 12.504 1.00 43.69 653 ASP B O 1
ATOM 1036 N N . VAL B 1 16 ? 1.695 -9.712 14.521 1.00 45.67 654 VAL B N 1
ATOM 1037 C CA . VAL B 1 16 ? 3.065 -10.097 14.205 1.00 43.10 654 VAL B CA 1
ATOM 1038 C C . VAL B 1 16 ? 3.165 -11.603 13.988 1.00 39.49 654 VAL B C 1
ATOM 1039 O O . VAL B 1 16 ? 3.817 -12.060 13.049 1.00 34.18 654 VAL B O 1
ATOM 1043 N N . ILE B 1 17 ? 2.506 -12.369 14.852 1.00 40.17 655 ILE B N 1
ATOM 1044 C CA . ILE B 1 17 ? 2.491 -13.824 14.733 1.00 41.05 655 ILE B CA 1
ATOM 1045 C C . ILE B 1 17 ? 1.864 -14.270 13.412 1.00 43.23 655 ILE B C 1
ATOM 1046 O O . ILE B 1 17 ? 2.381 -15.170 12.746 1.00 44.01 655 ILE B O 1
ATOM 1051 N N . LEU B 1 18 ? 0.762 -13.629 13.029 1.00 44.58 656 LEU B N 1
ATOM 1052 C CA . LEU B 1 18 ? 0.082 -13.954 11.776 1.00 47.88 656 LEU B CA 1
ATOM 1053 C C . LEU B 1 18 ? 0.995 -13.771 10.567 1.00 44.25 656 LEU B C 1
ATOM 1054 O O . LEU B 1 18 ? 1.079 -14.646 9.705 1.00 41.72 656 LEU B O 1
ATOM 1059 N N . LYS B 1 19 ? 1.678 -12.634 10.506 1.00 44.72 657 LYS B N 1
ATOM 1060 C CA . LYS B 1 19 ? 2.570 -12.347 9.390 1.00 45.84 657 LYS B CA 1
ATOM 1061 C C . LYS B 1 19 ? 3.814 -13.225 9.441 1.00 41.09 657 LYS B C 1
ATOM 1062 O O . LYS B 1 19 ? 4.322 -13.650 8.405 1.00 41.09 657 LYS B O 1
ATOM 1068 N N . THR B 1 20 ? 4.300 -13.494 10.649 1.00 37.62 658 THR B N 1
ATOM 1069 C CA . THR B 1 20 ? 5.476 -14.341 10.824 1.00 35.16 658 THR B CA 1
ATOM 1070 C C . THR B 1 20 ? 5.209 -15.758 10.329 1.00 35.15 658 THR B C 1
ATOM 1071 O O . THR B 1 20 ? 6.027 -16.342 9.618 1.00 33.39 658 THR B O 1
ATOM 1075 N N . GLU B 1 21 ? 4.056 -16.306 10.696 1.00 36.00 659 GLU B N 1
ATOM 1076 C CA . GLU B 1 21 ? 3.710 -17.661 10.285 1.00 35.85 659 GLU B CA 1
ATOM 1077 C C . GLU B 1 21 ? 3.522 -17.754 8.773 1.00 37.44 659 GLU B C 1
ATOM 1078 O O . GLU B 1 21 ? 3.722 -18.814 8.181 1.00 39.76 659 GLU B O 1
ATOM 1084 N N . GLN B 1 22 ? 3.148 -16.641 8.151 1.00 36.94 660 GLN B N 1
ATOM 1085 C CA . GLN B 1 22 ? 3.063 -16.581 6.696 1.00 37.77 660 GLN B CA 1
ATOM 1086 C C . GLN B 1 22 ? 4.466 -16.624 6.096 1.00 36.49 660 GLN B C 1
ATOM 1087 O O . GLN B 1 22 ? 4.700 -17.280 5.082 1.00 41.67 660 GLN B O 1
ATOM 1093 N N . VAL B 1 23 ? 5.396 -15.922 6.734 1.00 34.68 661 VAL B N 1
ATOM 1094 C CA . VAL B 1 23 ? 6.791 -15.925 6.304 1.00 31.59 661 VAL B CA 1
ATOM 1095 C C . VAL B 1 23 ? 7.409 -17.313 6.461 1.00 34.18 661 VAL B C 1
ATOM 1096 O O . VAL B 1 23 ? 8.047 -17.824 5.540 1.00 35.63 661 VAL B O 1
ATOM 1100 N N . THR B 1 24 ? 7.202 -17.927 7.623 1.00 29.54 662 THR B N 1
ATOM 1101 C CA . THR B 1 24 ? 7.767 -19.246 7.896 1.00 28.96 662 THR B CA 1
ATOM 1102 C C . THR B 1 24 ? 7.151 -20.323 7.005 1.00 31.77 662 THR B C 1
ATOM 1103 O O . THR B 1 24 ? 7.836 -21.264 6.605 1.00 32.96 662 THR B O 1
ATOM 1107 N N . LYS B 1 25 ? 5.866 -20.182 6.689 1.00 32.22 663 LYS B N 1
ATOM 1108 C CA . LYS B 1 25 ? 5.198 -21.131 5.802 1.00 38.27 663 LYS B CA 1
ATOM 1109 C C . LYS B 1 25 ? 5.832 -21.120 4.416 1.00 40.12 663 LYS B C 1
ATOM 1110 O O . LYS B 1 25 ? 6.129 -2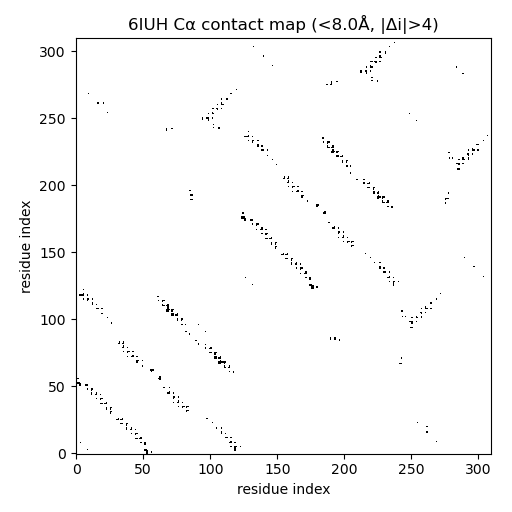2.173 3.852 1.00 39.08 663 LYS B O 1
ATOM 1116 N N . ASN B 1 26 ? 6.034 -19.924 3.872 1.00 38.70 664 ASN B N 1
ATOM 1117 C CA . ASN B 1 26 ? 6.636 -19.777 2.553 1.00 38.89 664 ASN B CA 1
ATOM 1118 C C . ASN B 1 26 ? 8.099 -20.210 2.542 1.00 30.98 664 ASN B C 1
ATOM 1119 O O . ASN B 1 26 ? 8.594 -20.733 1.543 1.00 36.75 664 ASN B O 1
ATOM 1124 N N . ILE B 1 27 ? 8.785 -19.997 3.657 1.00 27.81 665 ILE B N 1
ATOM 1125 C CA . ILE B 1 27 ? 10.175 -20.415 3.778 1.00 33.80 665 ILE B CA 1
ATOM 1126 C C . ILE B 1 27 ? 10.263 -21.937 3.848 1.00 32.07 665 ILE B C 1
ATOM 1127 O O . ILE B 1 27 ? 11.140 -22.546 3.231 1.00 32.29 665 ILE B O 1
ATOM 1132 N N . GLN B 1 28 ? 9.340 -22.549 4.584 1.00 37.22 666 GLN B N 1
ATOM 1133 C CA . GLN B 1 28 ? 9.271 -24.006 4.669 1.00 37.38 666 GLN B CA 1
ATOM 1134 C C . GLN B 1 28 ? 9.089 -24.640 3.294 1.00 40.05 666 GLN B C 1
ATOM 1135 O O . GLN B 1 28 ? 9.683 -25.676 2.998 1.00 35.20 666 GLN B O 1
ATOM 1141 N N . GLU B 1 29 ? 8.271 -24.011 2.455 1.00 34.92 667 GLU B N 1
ATOM 1142 C CA . GLU B 1 29 ? 8.003 -24.534 1.120 1.00 42.13 667 GLU B CA 1
ATOM 1143 C C . GLU B 1 29 ? 9.224 -24.383 0.217 1.00 35.03 667 GLU B C 1
ATOM 1144 O O . GLU B 1 29 ? 9.489 -25.236 -0.631 1.00 33.07 667 GLU B O 1
ATOM 1150 N N . LEU B 1 30 ? 9.964 -23.295 0.405 1.00 33.70 668 LEU B N 1
ATOM 1151 C CA . LEU B 1 30 ? 11.212 -23.081 -0.317 1.00 33.66 668 LEU B CA 1
ATOM 1152 C C . LEU B 1 30 ? 12.251 -24.133 0.056 1.00 29.86 668 LEU B C 1
ATOM 1153 O O . LEU B 1 30 ? 12.945 -24.670 -0.811 1.00 36.53 668 LEU B O 1
ATOM 1158 N N . LEU B 1 31 ? 12.354 -24.421 1.351 1.00 26.23 669 LEU B N 1
ATOM 1159 C CA . LEU B 1 31 ? 13.283 -25.433 1.841 1.00 25.49 669 LEU B CA 1
ATOM 1160 C C . LEU B 1 31 ? 12.915 -26.805 1.288 1.00 31.77 669 LEU B C 1
ATOM 1161 O O . LEU B 1 31 ? 13.787 -27.607 0.948 1.00 32.70 669 LEU B O 1
ATOM 1166 N N . ARG B 1 32 ? 11.615 -27.063 1.197 1.00 30.52 670 ARG B N 1
ATOM 1167 C CA . ARG B 1 32 ? 11.112 -28.302 0.620 1.00 32.91 670 ARG B CA 1
ATOM 1168 C C . ARG B 1 32 ? 11.484 -28.396 -0.858 1.00 33.16 670 ARG B C 1
ATOM 1169 O O . ARG B 1 32 ? 11.860 -29.463 -1.345 1.00 33.63 670 ARG B O 1
ATOM 1177 N N . ALA B 1 33 ? 11.389 -27.272 -1.562 1.00 36.81 671 ALA B N 1
ATOM 1178 C CA . ALA B 1 33 ? 11.756 -27.216 -2.973 1.00 38.30 671 ALA B CA 1
ATOM 1179 C C . ALA B 1 33 ? 13.245 -27.484 -3.159 1.00 34.13 671 ALA B C 1
ATOM 1180 O O . ALA B 1 33 ? 13.648 -28.193 -4.081 1.00 39.25 671 ALA B O 1
ATOM 1182 N N . ALA B 1 34 ? 14.059 -26.916 -2.276 1.00 32.09 672 ALA B N 1
ATOM 1183 C CA . ALA B 1 34 ? 15.501 -27.126 -2.325 1.00 35.47 672 ALA B CA 1
ATOM 1184 C C . ALA B 1 34 ? 15.848 -28.588 -2.069 1.00 35.25 672 ALA B C 1
ATOM 1185 O O . ALA B 1 34 ? 16.747 -29.145 -2.700 1.00 35.41 672 ALA B O 1
ATOM 1187 N N . GLN B 1 35 ? 15.121 -29.209 -1.146 1.00 33.40 673 GLN B N 1
ATOM 1188 C CA . GLN B 1 35 ? 15.386 -30.593 -0.771 1.00 28.26 673 GLN B CA 1
ATOM 1189 C C . GLN B 1 35 ? 14.833 -31.590 -1.788 1.00 32.26 673 GLN B C 1
ATOM 1190 O O . GLN B 1 35 ? 15.391 -32.672 -1.970 1.00 38.00 673 GLN B O 1
ATOM 1196 N N . GLU B 1 36 ? 13.739 -31.228 -2.450 1.00 32.76 674 GLU B N 1
ATOM 1197 C CA . GLU B 1 36 ? 13.123 -32.112 -3.433 1.00 35.00 674 GLU B CA 1
ATOM 1198 C C . GLU B 1 36 ? 13.594 -31.789 -4.849 1.00 39.63 674 GLU B C 1
ATOM 1199 O O . GLU B 1 36 ? 13.127 -32.393 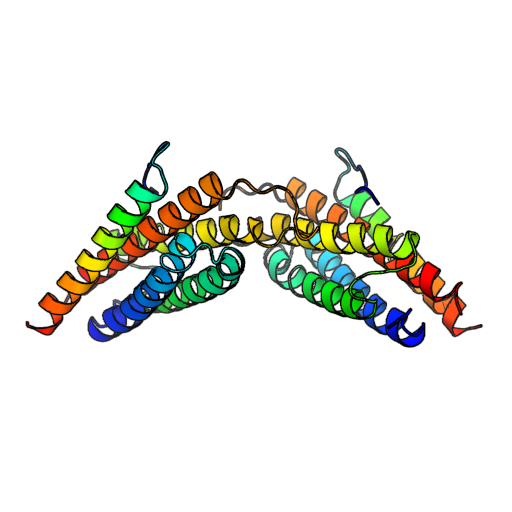-5.816 1.00 37.16 674 GLU B O 1
ATOM 1205 N N . PHE B 1 37 ? 14.520 -30.838 -4.950 1.00 33.15 675 PHE B N 1
ATOM 1206 C CA . PHE B 1 37 ? 15.114 -30.422 -6.223 1.00 33.50 675 PHE B CA 1
ATOM 1207 C C . PHE B 1 37 ? 14.086 -29.815 -7.173 1.00 36.32 675 PHE B C 1
ATOM 1208 O O . PHE B 1 37 ? 14.195 -29.954 -8.394 1.00 37.97 675 PHE B O 1
ATOM 1216 N N . LYS B 1 38 ? 13.090 -29.140 -6.607 1.00 36.98 676 LYS B N 1
ATOM 1217 C CA . LYS B 1 38 ? 12.124 -28.391 -7.399 1.00 43.12 676 LYS B CA 1
ATOM 1218 C C . LYS B 1 38 ? 12.708 -27.026 -7.732 1.00 38.86 676 LYS B C 1
ATOM 1219 O O . LYS B 1 38 ? 12.176 -25.997 -7.319 1.00 39.69 676 LYS B O 1
ATOM 1225 N N . HIS B 1 39 ? 13.810 -27.025 -8.473 1.00 41.98 677 HIS B N 1
ATOM 1226 C CA . HIS B 1 39 ? 14.573 -25.807 -8.714 1.00 44.76 677 HIS B CA 1
ATOM 1227 C C . HIS B 1 39 ? 13.793 -24.779 -9.530 1.00 48.39 677 HIS B C 1
ATOM 1228 O O . HIS B 1 39 ? 14.074 -23.583 -9.457 1.00 51.16 677 HIS B O 1
ATOM 1235 N N . ASP B 1 40 ? 12.797 -25.237 -10.281 1.00 42.77 678 ASP B N 1
ATOM 1236 C CA . ASP B 1 40 ? 11.946 -24.328 -11.039 1.00 48.90 678 ASP B CA 1
ATOM 1237 C C . ASP B 1 40 ? 11.010 -23.545 -10.122 1.00 45.81 678 ASP B C 1
ATOM 1238 O O . ASP B 1 40 ? 10.385 -22.574 -10.548 1.00 62.17 678 ASP B O 1
ATOM 1243 N N . SER B 1 41 ? 10.915 -23.967 -8.865 1.00 43.76 679 SER B N 1
ATOM 1244 C CA . SER B 1 41 ? 10.007 -23.327 -7.920 1.00 44.96 679 SER B CA 1
ATOM 1245 C C . SER B 1 41 ? 10.696 -22.261 -7.075 1.00 47.81 679 SER B C 1
ATOM 1246 O O . SER B 1 41 ? 10.048 -21.609 -6.256 1.00 47.09 679 SER B O 1
ATOM 1249 N N . PHE B 1 42 ? 11.999 -22.078 -7.273 1.00 39.41 680 PHE B N 1
ATOM 1250 C CA . PHE B 1 42 ? 12.757 -21.109 -6.480 1.00 38.68 680 PHE B CA 1
ATOM 1251 C C . PHE B 1 42 ? 12.282 -19.675 -6.699 1.00 38.59 680 PHE B C 1
ATOM 1252 O O . PHE B 1 42 ? 12.165 -18.903 -5.744 1.00 39.59 680 PHE B O 1
ATOM 1260 N N . VAL B 1 43 ? 12.021 -19.312 -7.953 1.00 41.28 681 VAL B N 1
ATOM 1261 C CA . VAL B 1 43 ? 11.552 -17.960 -8.254 1.00 43.15 681 VAL B CA 1
ATOM 1262 C C . VAL B 1 43 ? 10.152 -17.683 -7.682 1.00 44.91 681 VAL B C 1
ATOM 1263 O O . VAL B 1 43 ? 9.975 -16.683 -6.985 1.00 44.14 681 VAL B O 1
ATOM 1267 N N . PRO B 1 44 ? 9.159 -18.559 -7.952 1.00 48.65 682 PRO B N 1
ATOM 1268 C CA . PRO B 1 44 ? 7.845 -18.277 -7.360 1.00 50.61 682 PRO B CA 1
ATOM 1269 C C . PRO B 1 44 ? 7.865 -18.278 -5.833 1.00 51.17 682 PRO B C 1
ATOM 1270 O O . PRO B 1 44 ? 7.159 -17.478 -5.221 1.00 49.19 682 PRO B O 1
ATOM 1274 N N . CYS B 1 45 ? 8.663 -19.159 -5.234 1.00 42.44 683 CYS B N 1
ATOM 1275 C CA . CYS B 1 45 ? 8.772 -19.223 -3.779 1.00 44.61 683 CYS B CA 1
ATOM 1276 C C . CYS B 1 45 ? 9.348 -17.928 -3.215 1.00 43.84 683 CYS B C 1
ATOM 1277 O O . CYS B 1 45 ? 8.836 -17.392 -2.234 1.00 47.36 683 CYS B O 1
ATOM 1280 N N . SER B 1 46 ? 10.398 -17.416 -3.851 1.00 42.15 684 SER B N 1
ATOM 1281 C CA . SER B 1 46 ? 11.025 -16.166 -3.421 1.00 45.55 684 SER B CA 1
ATOM 1282 C C . SER B 1 46 ? 10.083 -14.974 -3.548 1.00 45.66 684 SER B C 1
ATOM 1283 O O . SER B 1 46 ? 10.142 -14.042 -2.746 1.00 47.15 684 SER B O 1
ATOM 1286 N N . GLU B 1 47 ? 9.221 -15.005 -4.561 1.00 43.52 685 GLU B N 1
ATOM 1287 C CA A GLU B 1 47 ? 8.224 -13.958 -4.758 0.53 47.90 685 GLU B CA 1
ATOM 1288 C CA B GLU B 1 47 ? 8.235 -13.947 -4.749 0.47 47.92 685 GLU B CA 1
ATOM 1289 C C . GLU B 1 47 ? 7.192 -13.987 -3.638 1.00 44.45 685 GLU B C 1
ATOM 1290 O O . GLU B 1 47 ? 6.761 -12.946 -3.146 1.00 50.43 685 GLU B O 1
ATOM 1301 N N . LYS B 1 48 ? 6.799 -15.194 -3.242 1.00 46.12 686 LYS B N 1
ATOM 1302 C CA . LYS B 1 48 ? 5.830 -15.371 -2.166 1.00 43.70 686 LYS B CA 1
ATOM 1303 C C . LYS B 1 48 ? 6.437 -14.958 -0.833 1.00 45.82 686 LYS B C 1
ATOM 1304 O O . LYS B 1 48 ? 5.760 -14.392 0.024 1.00 45.25 686 LYS B O 1
ATOM 1310 N N . ILE B 1 49 ? 7.722 -15.250 -0.668 1.00 37.96 687 ILE B N 1
ATOM 1311 C CA . ILE B 1 49 ? 8.448 -14.859 0.533 1.00 35.06 687 ILE B CA 1
ATOM 1312 C C . ILE B 1 49 ? 8.614 -13.346 0.594 1.00 39.63 687 ILE B C 1
ATOM 1313 O O . ILE B 1 49 ? 8.351 -12.728 1.624 1.00 35.44 687 ILE B O 1
ATOM 1318 N N . HIS B 1 50 ? 9.040 -12.751 -0.515 1.00 39.10 688 HIS B N 1
ATOM 1319 C CA . HIS B 1 50 ? 9.257 -11.310 -0.567 1.00 42.38 688 HIS B CA 1
ATOM 1320 C C . HIS B 1 50 ? 7.968 -10.553 -0.255 1.00 46.38 688 HIS B C 1
ATOM 1321 O O . HIS B 1 50 ? 7.990 -9.535 0.435 1.00 44.11 688 HIS B O 1
ATOM 1328 N N . LEU B 1 51 ? 6.848 -11.065 -0.756 1.00 46.21 689 LEU B N 1
ATOM 1329 C CA . LEU B 1 51 ? 5.544 -10.483 -0.465 1.00 50.52 689 LEU B CA 1
ATOM 1330 C C . LEU B 1 51 ? 5.188 -10.643 1.011 1.00 52.07 689 LEU B C 1
ATOM 1331 O O . LEU B 1 51 ? 4.645 -9.729 1.631 1.00 50.13 689 LEU B O 1
ATOM 1336 N N . ALA B 1 52 ? 5.496 -11.810 1.568 1.00 43.64 690 ALA B N 1
ATOM 1337 C CA . ALA B 1 52 ? 5.239 -12.072 2.980 1.00 45.15 690 ALA B CA 1
ATOM 1338 C C . ALA B 1 52 ? 6.062 -11.140 3.861 1.00 40.57 690 ALA B C 1
ATOM 1339 O O . ALA B 1 52 ? 5.591 -10.675 4.900 1.00 37.95 690 ALA B O 1
ATOM 1341 N N . VAL B 1 53 ? 7.294 -10.874 3.437 1.00 40.16 691 VAL B N 1
ATOM 1342 C CA . VAL B 1 53 ? 8.190 -9.983 4.165 1.00 39.29 691 VAL B CA 1
ATOM 1343 C C . VAL B 1 53 ? 7.677 -8.545 4.123 1.00 40.94 691 VAL B C 1
ATOM 1344 O O . VAL B 1 53 ? 7.723 -7.831 5.127 1.00 35.34 691 VAL B O 1
ATOM 1348 N N . THR B 1 54 ? 7.175 -8.131 2.963 1.00 38.59 692 THR B N 1
ATOM 1349 C CA . THR B 1 54 ? 6.655 -6.775 2.798 1.00 44.84 692 THR B CA 1
ATOM 1350 C C . THR B 1 54 ? 5.461 -6.530 3.718 1.00 46.56 692 THR B C 1
ATOM 1351 O O . THR B 1 54 ? 5.365 -5.483 4.362 1.00 47.17 692 THR B O 1
ATOM 1355 N N . GLU B 1 55 ? 4.561 -7.506 3.783 1.00 40.90 693 GLU B N 1
ATOM 1356 C CA . GLU B 1 55 ? 3.379 -7.403 4.632 1.00 44.70 693 GLU B CA 1
ATOM 1357 C C . GLU B 1 55 ? 3.754 -7.379 6.112 1.00 42.87 693 GLU B C 1
ATOM 1358 O O . GLU B 1 55 ? 3.117 -6.699 6.910 1.00 39.78 693 GLU B O 1
ATOM 1364 N N . MET B 1 56 ? 4.792 -8.122 6.479 1.00 40.84 694 MET B N 1
ATOM 1365 C CA . MET B 1 56 ? 5.250 -8.120 7.860 1.00 38.05 694 MET B CA 1
ATOM 1366 C C . MET B 1 56 ? 5.894 -6.782 8.198 1.00 39.29 694 MET B C 1
ATOM 1367 O O . MET B 1 56 ? 5.653 -6.219 9.265 1.00 35.05 694 MET B O 1
ATOM 1372 N N . ALA B 1 57 ? 6.705 -6.270 7.277 1.00 39.07 695 ALA B N 1
ATOM 1373 C CA . ALA B 1 57 ? 7.381 -4.995 7.483 1.00 37.62 695 ALA B CA 1
ATOM 1374 C C . ALA B 1 57 ? 6.378 -3.851 7.583 1.00 37.96 695 ALA B C 1
ATOM 1375 O O . ALA B 1 57 ? 6.602 -2.878 8.306 1.00 38.62 695 ALA B O 1
ATOM 1377 N N . SER B 1 58 ? 5.264 -3.979 6.867 1.00 40.35 696 SER B N 1
ATOM 1378 C CA . SER B 1 58 ? 4.240 -2.940 6.849 1.00 44.37 696 SER B CA 1
ATOM 1379 C C . SER B 1 58 ? 3.508 -2.824 8.186 1.00 44.41 696 SER B C 1
ATOM 1380 O O . SER B 1 58 ? 2.816 -1.838 8.436 1.00 46.67 696 SER B O 1
ATOM 1383 N N . LEU B 1 59 ? 3.659 -3.832 9.041 1.00 40.03 697 LEU B N 1
ATOM 1384 C CA . LEU B 1 59 ? 3.062 -3.800 10.374 1.00 42.30 697 LEU B CA 1
ATOM 1385 C C . LEU B 1 59 ? 3.723 -2.741 11.244 1.00 47.67 697 LEU B C 1
ATOM 1386 O O . LEU B 1 59 ? 3.115 -2.212 12.175 1.00 45.24 697 LEU B O 1
ATOM 1391 N N . PHE B 1 60 ? 4.979 -2.444 10.936 1.00 44.86 698 PHE B N 1
ATOM 1392 C CA . PHE B 1 60 ? 5.767 -1.508 11.723 1.00 37.13 698 PHE B CA 1
ATOM 1393 C C . PHE B 1 60 ? 5.759 -0.126 11.079 1.00 43.74 698 PHE B C 1
ATOM 1394 O O . PHE B 1 60 ? 5.551 -0.010 9.872 1.00 41.52 698 PHE B O 1
ATOM 1402 N N . PRO B 1 61 ? 5.964 0.928 11.888 1.00 40.90 699 PRO B N 1
ATOM 1403 C CA . PRO B 1 61 ? 5.969 2.303 11.374 1.00 40.24 699 PRO B CA 1
ATOM 1404 C C . PRO B 1 61 ? 6.951 2.485 10.221 1.00 45.72 699 PRO B C 1
ATOM 1405 O O . PRO B 1 61 ? 7.952 1.769 10.152 1.00 37.40 699 PRO B O 1
ATOM 1409 N N . LYS B 1 62 ? 6.649 3.418 9.323 1.00 56.51 700 LYS B N 1
ATOM 1410 C CA . LYS B 1 62 ? 7.518 3.707 8.189 1.00 64.70 700 LYS B CA 1
ATOM 1411 C C . LYS B 1 62 ? 8.909 4.088 8.675 1.00 62.52 700 LYS B C 1
ATOM 1412 O O . LYS B 1 62 ? 9.915 3.719 8.069 1.00 56.88 700 LYS B O 1
ATOM 1414 N N . ARG B 1 63 ? 8.953 4.819 9.784 1.00 55.87 701 ARG B N 1
ATOM 1415 C CA . ARG B 1 63 ? 10.211 5.187 10.418 1.00 51.09 701 ARG B CA 1
ATOM 1416 C C . ARG B 1 63 ? 10.217 4.726 11.871 1.00 45.04 701 ARG B C 1
ATOM 1417 O O . ARG B 1 63 ? 9.710 5.421 12.751 1.00 40.86 701 ARG B O 1
ATOM 1425 N N . PRO B 1 64 ? 10.787 3.539 12.121 1.00 40.24 702 PRO B N 1
ATOM 1426 C CA . PRO B 1 64 ? 10.799 2.901 13.443 1.00 43.06 702 PRO B CA 1
ATOM 1427 C C . PRO B 1 64 ? 11.523 3.728 14.503 1.00 33.19 702 PRO B C 1
ATOM 1428 O O . PRO B 1 64 ? 12.571 4.311 14.223 1.00 39.51 702 PRO B O 1
ATOM 1432 N N . ALA B 1 65 ? 10.965 3.770 15.708 1.00 35.21 703 ALA B N 1
ATOM 1433 C CA . ALA B 1 65 ? 11.604 4.460 16.822 1.00 36.48 703 ALA B CA 1
ATOM 1434 C C . ALA B 1 65 ? 12.580 3.537 17.548 1.00 34.88 703 ALA B C 1
ATOM 1435 O O . ALA B 1 65 ? 13.674 3.951 17.927 1.00 40.20 703 ALA B O 1
ATOM 1437 N N . LEU B 1 66 ? 12.180 2.285 17.736 1.00 28.20 704 LEU B N 1
ATOM 1438 C CA . LEU B 1 66 ? 13.023 1.322 18.438 1.00 26.62 704 LEU B CA 1
ATOM 1439 C C . LEU B 1 66 ? 14.216 0.897 17.592 1.00 28.21 704 LEU B C 1
ATOM 1440 O O . LEU B 1 66 ? 14.057 0.429 16.464 1.00 28.14 704 LEU B O 1
ATOM 1445 N N . GLU B 1 67 ? 15.412 1.064 18.148 1.00 26.24 705 GLU B N 1
ATOM 1446 C CA . GLU B 1 67 ? 16.637 0.646 17.471 1.00 26.51 705 GLU B CA 1
ATOM 1447 C C . GLU B 1 67 ? 16.632 -0.844 17.083 1.00 26.05 705 GLU B C 1
ATOM 1448 O O . GLU B 1 67 ? 17.047 -1.182 15.976 1.00 26.50 705 GLU B O 1
ATOM 1454 N N . PRO B 1 68 ? 16.166 -1.743 17.977 1.00 27.24 706 PRO B N 1
ATO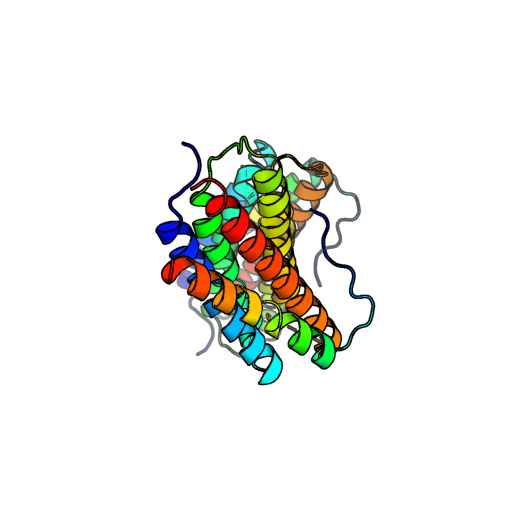M 1455 C CA . PRO B 1 68 ? 16.141 -3.145 17.532 1.00 27.20 706 PRO B CA 1
ATOM 1456 C C . PRO B 1 68 ? 15.203 -3.405 16.354 1.00 24.52 706 PRO B C 1
ATOM 1457 O O . PRO B 1 68 ? 15.474 -4.294 15.543 1.00 24.57 706 PRO B O 1
ATOM 1461 N N . VAL B 1 69 ? 14.110 -2.656 16.262 1.00 21.26 707 VAL B N 1
ATOM 1462 C CA . VAL B 1 69 ? 13.205 -2.813 15.130 1.00 24.14 707 VAL B CA 1
ATOM 1463 C C . VAL B 1 69 ? 13.893 -2.372 13.838 1.00 38.57 707 VAL B C 1
ATOM 1464 O O . VAL B 1 69 ? 13.791 -3.049 12.815 1.00 27.02 707 VAL B O 1
ATOM 1468 N N . ARG B 1 70 ? 14.604 -1.247 13.894 1.00 27.37 708 ARG B N 1
ATOM 1469 C CA . ARG B 1 70 ? 15.335 -0.738 12.734 1.00 30.88 708 ARG B CA 1
ATOM 1470 C C . ARG B 1 70 ? 16.350 -1.758 12.236 1.00 26.81 708 ARG B C 1
ATOM 1471 O O . ARG B 1 70 ? 16.443 -2.023 11.037 1.00 25.11 708 ARG B O 1
ATOM 1479 N N . SER B 1 71 ? 17.111 -2.321 13.169 1.00 24.15 709 SER B N 1
ATOM 1480 C CA . SER B 1 71 ? 18.137 -3.303 12.836 1.00 26.17 709 SER B CA 1
ATOM 1481 C C . SER B 1 71 ? 17.532 -4.566 12.235 1.00 22.34 709 SER B C 1
ATOM 1482 O O . SER B 1 71 ? 18.009 -5.068 11.217 1.00 24.68 709 SER B O 1
ATOM 1485 N N . SER B 1 72 ? 16.478 -5.075 12.864 1.00 19.91 710 SER B N 1
ATOM 1486 C CA . SER B 1 72 ? 15.856 -6.315 12.410 1.00 21.42 710 SER B CA 1
ATOM 1487 C C . SER B 1 72 ? 15.142 -6.146 11.067 1.00 26.41 710 SER B C 1
ATOM 1488 O O . SER B 1 72 ? 15.199 -7.034 10.213 1.00 23.51 710 SER B O 1
ATOM 1491 N N . LEU B 1 73 ? 14.474 -5.012 10.875 1.00 23.47 711 LEU B N 1
ATOM 1492 C CA . LEU B 1 73 ? 13.827 -4.740 9.593 1.00 23.58 711 LEU B CA 1
ATOM 1493 C C . LEU B 1 73 ? 14.866 -4.634 8.486 1.00 25.21 711 LEU B C 1
ATOM 1494 O O . LEU B 1 73 ? 14.623 -5.053 7.357 1.00 26.67 711 LEU B O 1
ATOM 1499 N N . ARG B 1 74 ? 16.027 -4.085 8.823 1.00 21.71 712 ARG B N 1
ATOM 1500 C CA . ARG B 1 74 ? 17.123 -3.962 7.869 1.00 24.35 712 ARG B CA 1
ATOM 1501 C C . ARG B 1 74 ? 17.587 -5.338 7.393 1.00 25.10 712 ARG B C 1
ATOM 1502 O O . ARG B 1 74 ? 17.795 -5.550 6.197 1.00 26.89 712 ARG B O 1
ATOM 1510 N N . LEU B 1 75 ? 17.730 -6.273 8.329 1.00 27.17 713 LEU B N 1
ATOM 1511 C CA . LEU B 1 75 ? 18.137 -7.637 8.000 1.00 22.82 713 LEU B CA 1
ATOM 1512 C C . LEU B 1 75 ? 17.049 -8.369 7.223 1.00 25.16 713 LEU B C 1
ATOM 1513 O O . LEU B 1 75 ? 17.328 -9.074 6.248 1.00 24.26 713 LEU B O 1
ATOM 1518 N N . LEU B 1 76 ? 15.809 -8.198 7.669 1.00 23.56 714 LEU B N 1
ATOM 1519 C CA . LEU B 1 76 ? 14.654 -8.797 7.012 1.00 26.11 714 LEU B CA 1
ATOM 1520 C C . LEU B 1 76 ? 14.564 -8.383 5.547 1.00 30.10 714 LEU B C 1
ATOM 1521 O O . LEU B 1 76 ? 14.527 -9.231 4.660 1.00 25.17 714 LEU B O 1
ATOM 1526 N N . ASN B 1 77 ? 14.536 -7.077 5.299 1.00 25.59 715 ASN B N 1
ATOM 1527 C CA . ASN B 1 77 ? 14.385 -6.563 3.939 1.00 30.87 715 ASN B CA 1
ATOM 1528 C C . ASN B 1 77 ? 15.565 -6.892 3.031 1.00 32.45 715 ASN B C 1
ATOM 1529 O O . ASN B 1 77 ? 15.376 -7.252 1.871 1.00 30.65 715 ASN B O 1
ATOM 1534 N N . ALA B 1 78 ? 16.779 -6.762 3.556 1.00 29.57 716 ALA B N 1
ATOM 1535 C CA . ALA B 1 78 ? 17.976 -7.013 2.757 1.00 35.39 716 ALA B CA 1
ATOM 1536 C C . ALA B 1 78 ? 18.087 -8.477 2.352 1.00 30.52 716 ALA B C 1
ATOM 1537 O O . ALA B 1 78 ? 18.546 -8.791 1.255 1.00 26.12 716 ALA B O 1
ATOM 1539 N N . SER B 1 79 ? 17.663 -9.372 3.237 1.00 29.52 717 SER B N 1
ATOM 1540 C CA . SER B 1 79 ? 17.770 -10.799 2.969 1.00 30.92 717 SER B CA 1
ATOM 1541 C C . SER B 1 79 ? 16.720 -11.248 1.961 1.00 30.47 717 SER B C 1
ATOM 1542 O O . SER B 1 79 ? 16.975 -12.129 1.139 1.00 28.06 717 SER B O 1
ATOM 1545 N N . ALA B 1 80 ? 15.539 -10.641 2.025 1.00 27.38 718 ALA B N 1
ATOM 1546 C CA . ALA B 1 80 ? 14.482 -10.938 1.061 1.00 27.01 718 ALA B CA 1
ATOM 1547 C C . ALA B 1 80 ? 14.891 -10.486 -0.333 1.00 32.39 718 ALA B C 1
ATOM 1548 O O . ALA B 1 80 ? 14.624 -11.167 -1.327 1.00 28.81 718 ALA B O 1
ATOM 1550 N N . TYR B 1 81 ? 15.536 -9.326 -0.397 1.00 29.50 719 TYR B N 1
ATOM 1551 C CA . TYR B 1 81 ? 16.016 -8.780 -1.662 1.00 32.50 719 TYR B CA 1
ATOM 1552 C C . TYR B 1 81 ? 17.118 -9.666 -2.227 1.00 29.03 719 TYR B C 1
ATOM 1553 O O . TYR B 1 81 ? 17.128 -9.996 -3.416 1.00 31.38 719 TYR B O 1
ATOM 1562 N N . ARG B 1 82 ? 18.047 -10.037 -1.355 1.00 28.36 720 ARG B N 1
ATOM 1563 C CA . ARG B 1 82 ? 19.170 -10.890 -1.718 1.00 28.87 720 ARG B CA 1
ATOM 1564 C C . ARG B 1 82 ? 18.694 -12.248 -2.225 1.00 30.23 720 ARG B C 1
ATOM 1565 O O . ARG B 1 82 ? 19.264 -12.801 -3.167 1.00 32.03 720 ARG B O 1
ATOM 1573 N N . LEU B 1 83 ? 17.646 -12.777 -1.598 1.00 29.22 721 LEU B N 1
ATOM 1574 C CA . LEU B 1 83 ? 17.060 -14.046 -2.020 1.00 31.65 721 LEU B CA 1
ATOM 1575 C C . LEU B 1 83 ? 16.485 -13.939 -3.428 1.00 30.42 721 LEU B C 1
ATOM 1576 O O . LEU B 1 83 ? 16.717 -14.805 -4.271 1.00 31.77 721 LEU B O 1
ATOM 1581 N N . GLN B 1 84 ? 15.734 -12.869 -3.670 1.00 31.00 722 GLN B N 1
ATOM 1582 C CA . GLN B 1 84 ? 15.159 -12.610 -4.982 1.00 33.40 722 GLN B CA 1
ATOM 1583 C C . GLN B 1 84 ? 16.261 -12.542 -6.031 1.00 34.54 722 GLN B C 1
ATOM 1584 O O . GLN B 1 84 ? 16.131 -13.104 -7.116 1.00 36.45 722 GLN B O 1
ATOM 1590 N N . SER B 1 85 ? 17.353 -11.864 -5.691 1.00 37.39 723 SER B N 1
ATOM 1591 C CA . SER B 1 85 ? 18.492 -11.736 -6.595 1.00 44.22 723 SER B CA 1
ATOM 1592 C C . SER B 1 85 ? 19.107 -13.090 -6.921 1.00 59.21 723 SER B C 1
ATOM 1593 O O . SER B 1 85 ? 19.460 -13.358 -8.068 1.00 49.18 723 SER B O 1
ATOM 1596 N N . GLU B 1 86 ? 19.229 -13.936 -5.903 1.00 41.81 724 GLU B N 1
ATOM 1597 C CA . GLU B 1 86 ? 19.813 -15.267 -6.053 1.00 38.30 724 GLU B CA 1
ATOM 1598 C C . GLU B 1 86 ? 18.939 -16.215 -6.873 1.00 35.75 724 GLU B C 1
ATOM 1599 O O . GLU B 1 86 ? 19.445 -16.989 -7.690 1.00 37.39 724 GLU B O 1
ATOM 1605 N N . CYS B 1 87 ? 17.628 -16.148 -6.659 1.00 41.23 725 CYS B N 1
ATOM 1606 C CA . CYS B 1 87 ? 16.687 -17.082 -7.281 1.00 38.85 725 CYS B CA 1
ATOM 1607 C C . CYS B 1 87 ? 16.473 -16.898 -8.782 1.00 57.83 725 CYS B C 1
ATOM 1608 O O . CYS B 1 87 ? 15.997 -17.814 -9.459 1.00 55.93 725 CYS B O 1
ATOM 1611 N N . ARG B 1 88 ? 16.827 -15.727 -9.305 1.00 51.07 726 ARG B N 1
ATOM 1612 C CA . ARG B 1 88 ? 16.554 -15.392 -10.705 1.00 56.80 726 ARG B CA 1
ATOM 1613 C C . ARG B 1 88 ? 17.370 -16.261 -11.663 1.00 66.99 726 ARG B C 1
ATOM 1614 O O . ARG B 1 88 ? 17.135 -16.261 -12.877 1.00 74.75 726 ARG B O 1
ATOM 1622 N N . LYS B 1 89 ? 18.321 -17.004 -11.099 1.00 62.69 727 LYS B N 1
ATOM 1623 C CA . LYS B 1 89 ? 19.173 -17.933 -11.847 1.00 54.16 727 LYS B CA 1
ATOM 1624 C C . LYS B 1 89 ? 18.440 -19.201 -12.284 1.00 51.01 727 LYS B C 1
ATOM 1625 O O . LYS B 1 89 ? 18.926 -19.937 -13.139 1.00 52.76 727 LYS B O 1
ATOM 1631 N N . THR B 1 90 ? 17.274 -19.459 -11.698 1.00 52.11 728 THR B N 1
ATOM 1632 C CA . THR B 1 90 ? 16.512 -20.668 -12.033 1.00 60.24 728 THR B CA 1
ATOM 1633 C C . THR B 1 90 ? 15.615 -20.457 -13.240 1.00 69.06 728 THR B C 1
ATOM 1634 O O . THR B 1 90 ? 15.081 -21.413 -13.803 1.00 73.69 728 THR B O 1
ATOM 1638 N N . VAL B 1 91 ? 15.445 -19.198 -13.625 1.00 60.14 729 VAL B N 1
ATOM 1639 C CA . VAL B 1 91 ? 14.719 -18.864 -14.842 1.00 65.21 729 VAL B CA 1
ATOM 1640 C C . VAL B 1 91 ? 15.673 -18.249 -15.859 1.00 66.50 729 VAL B C 1
ATOM 1641 O O . VAL B 1 91 ? 15.429 -17.164 -16.384 1.00 58.01 729 VAL B O 1
ATOM 1645 N N . ALA B 1 97 ? 21.310 -23.228 -19.646 1.00 66.98 735 ALA B N 1
ATOM 1646 C CA . ALA B 1 97 ? 22.499 -22.560 -19.129 1.00 65.03 735 ALA B CA 1
ATOM 1647 C C . ALA B 1 97 ? 23.150 -23.382 -18.023 1.00 67.76 735 ALA B C 1
ATOM 1648 O O . ALA B 1 97 ? 22.456 -23.956 -17.184 1.00 66.55 735 ALA B O 1
ATOM 1650 N N . PRO B 1 98 ? 24.492 -23.442 -18.022 1.00 62.83 736 PRO B N 1
ATOM 1651 C CA . PRO B 1 98 ? 25.242 -24.164 -16.987 1.00 57.83 736 PRO B CA 1
ATOM 1652 C C . PRO B 1 98 ? 25.149 -23.478 -15.628 1.00 53.69 736 PRO B C 1
ATOM 1653 O O . PRO B 1 98 ? 25.939 -22.583 -15.329 1.00 57.55 736 PRO B O 1
ATOM 1657 N N . VAL B 1 99 ? 24.184 -23.900 -14.818 1.00 43.82 737 VAL B N 1
ATOM 1658 C CA . VAL B 1 99 ? 23.975 -23.314 -13.501 1.00 37.11 737 VAL B CA 1
ATOM 1659 C C . VAL B 1 99 ? 24.516 -24.224 -12.403 1.00 39.42 737 VAL B C 1
ATOM 1660 O O . VAL B 1 99 ? 24.259 -25.428 -12.400 1.00 35.11 737 VAL B O 1
ATOM 1664 N N . ASP B 1 100 ? 25.278 -23.644 -11.481 1.00 33.74 738 ASP B N 1
ATOM 1665 C CA . ASP B 1 100 ? 25.747 -24.362 -10.304 1.00 36.81 738 ASP B CA 1
ATOM 1666 C C . ASP B 1 100 ? 24.610 -24.424 -9.289 1.00 33.14 738 ASP B C 1
ATOM 1667 O O . ASP B 1 100 ? 24.376 -23.466 -8.556 1.00 29.39 738 ASP B O 1
ATOM 1672 N N . PHE B 1 101 ? 23.896 -25.546 -9.257 1.00 34.34 739 PHE B N 1
ATOM 1673 C CA . PHE B 1 101 ? 22.745 -25.679 -8.369 1.00 35.65 739 PHE B CA 1
ATOM 1674 C C . PHE B 1 101 ? 23.154 -25.903 -6.919 1.00 27.99 739 PHE B C 1
ATOM 1675 O O . PHE B 1 101 ? 22.391 -25.599 -6.003 1.00 28.67 739 PHE B O 1
ATOM 1683 N N . GLN B 1 102 ? 24.354 -26.435 -6.709 1.00 28.11 740 GLN B N 1
ATOM 1684 C CA . GLN B 1 102 ? 24.883 -26.586 -5.358 1.00 34.16 740 GLN B CA 1
ATOM 1685 C C . GLN B 1 102 ? 25.071 -25.215 -4.727 1.00 31.34 740 GLN B C 1
ATOM 1686 O O . GLN B 1 102 ? 24.566 -24.938 -3.638 1.00 24.99 740 GLN B O 1
ATOM 1692 N N . LEU B 1 103 ? 25.797 -24.355 -5.430 1.00 26.58 741 LEU B N 1
ATOM 1693 C CA . LEU B 1 103 ? 26.048 -23.001 -4.962 1.00 25.98 741 LEU B CA 1
ATOM 1694 C C . LEU B 1 103 ? 24.742 -22.213 -4.818 1.00 26.75 741 LEU B C 1
ATOM 1695 O O . LEU B 1 103 ? 24.537 -21.522 -3.825 1.00 24.22 741 LEU B O 1
ATOM 1700 N N . LEU B 1 104 ? 23.863 -22.333 -5.808 1.00 26.88 742 LEU B N 1
ATOM 1701 C CA . LEU B 1 104 ? 22.559 -21.674 -5.772 1.00 31.96 742 LEU B CA 1
ATOM 1702 C C . LEU B 1 104 ? 21.758 -22.041 -4.522 1.00 32.89 742 LEU B C 1
ATOM 1703 O O . LEU B 1 104 ? 21.329 -21.167 -3.772 1.00 27.00 742 LEU B O 1
ATOM 1708 N N . THR B 1 105 ? 21.561 -23.337 -4.310 1.00 24.66 743 THR B N 1
ATOM 1709 C CA . THR B 1 105 ? 20.814 -23.824 -3.154 1.00 24.67 743 THR B CA 1
ATOM 1710 C C . THR B 1 105 ? 21.429 -23.347 -1.838 1.00 28.88 743 THR B C 1
ATOM 1711 O O . THR B 1 105 ? 20.710 -22.968 -0.912 1.00 23.74 743 THR B O 1
ATOM 1715 N N . GLN B 1 106 ? 22.756 -23.360 -1.762 1.00 25.77 744 GLN B N 1
ATOM 1716 C CA . GLN B 1 106 ? 23.453 -22.836 -0.587 1.00 24.45 744 GLN B CA 1
ATOM 1717 C C . GLN B 1 106 ? 23.105 -21.371 -0.326 1.00 26.26 744 GLN B C 1
ATOM 1718 O O . GLN B 1 106 ? 22.741 -21.004 0.792 1.00 23.70 744 GLN B O 1
ATOM 1724 N N . GLN B 1 107 ? 23.214 -20.537 -1.355 1.00 29.33 745 GLN B N 1
ATOM 1725 C CA . GLN B 1 107 ? 22.940 -19.112 -1.204 1.00 25.20 745 GLN B CA 1
ATOM 1726 C C . GLN B 1 107 ? 21.481 -18.855 -0.837 1.00 24.84 745 GLN B C 1
ATOM 1727 O O . GLN B 1 107 ? 21.182 -17.999 -0.003 1.00 24.06 745 GLN B O 1
ATOM 1733 N N . VAL B 1 108 ? 20.580 -19.612 -1.448 1.00 23.58 746 VAL B N 1
ATOM 1734 C CA . VAL B 1 108 ? 19.154 -19.454 -1.203 1.00 26.38 746 VAL B CA 1
ATOM 1735 C C . VAL B 1 108 ? 18.787 -19.758 0.255 1.00 25.13 746 VAL B C 1
ATOM 1736 O O . VAL B 1 108 ? 18.055 -18.995 0.886 1.00 26.91 746 VAL B O 1
ATOM 1740 N N . ILE B 1 109 ? 19.308 -20.858 0.793 1.00 26.72 747 ILE B N 1
ATOM 1741 C CA . ILE B 1 109 ? 19.028 -21.224 2.182 1.00 20.33 747 ILE B CA 1
ATOM 1742 C C . ILE B 1 109 ? 19.656 -20.220 3.155 1.00 29.90 747 ILE B C 1
ATOM 1743 O O . ILE B 1 109 ? 19.074 -19.917 4.199 1.00 28.70 747 ILE B O 1
ATOM 1748 N N . GLN B 1 110 ? 20.832 -19.695 2.813 1.00 20.83 748 GLN B N 1
ATOM 1749 C CA . GLN B 1 110 ? 21.459 -18.654 3.634 1.00 23.57 748 GLN B CA 1
ATOM 1750 C C . GLN B 1 110 ? 20.528 -17.452 3.771 1.00 26.14 748 GLN B C 1
ATOM 1751 O O . GLN B 1 110 ? 20.331 -16.926 4.865 1.00 20.64 748 GLN B O 1
ATOM 1757 N N . CYS B 1 111 ? 19.958 -17.023 2.651 1.00 22.65 749 CYS B N 1
ATOM 1758 C CA . CYS B 1 111 ? 19.002 -15.923 2.659 1.00 24.25 749 CYS B CA 1
ATOM 1759 C C . CYS B 1 111 ? 17.797 -16.228 3.540 1.00 28.33 749 CYS B C 1
ATOM 1760 O O . CYS B 1 111 ? 17.386 -15.394 4.346 1.00 24.78 749 CYS B O 1
ATOM 1763 N N . ALA B 1 112 ? 17.240 -17.427 3.388 1.00 24.24 750 ALA B N 1
ATOM 1764 C CA . ALA B 1 112 ? 16.060 -17.822 4.149 1.00 26.42 750 ALA B CA 1
ATOM 1765 C C . ALA B 1 112 ? 16.363 -17.869 5.642 1.00 26.09 750 ALA B C 1
ATOM 1766 O O . ALA B 1 112 ? 15.515 -17.537 6.469 1.00 21.18 750 ALA B O 1
ATOM 1768 N N . TYR B 1 113 ? 17.577 -18.293 5.975 1.00 22.59 751 TYR B N 1
ATOM 1769 C CA . TYR B 1 113 ? 18.032 -18.330 7.362 1.00 23.78 751 TYR B CA 1
ATOM 1770 C C . TYR B 1 113 ? 17.977 -16.948 8.009 1.00 22.11 751 TYR B C 1
ATOM 1771 O O . TYR B 1 113 ? 17.512 -16.798 9.144 1.00 21.41 751 TYR B O 1
ATOM 1780 N N . ASP B 1 114 ? 18.470 -15.944 7.292 1.00 20.29 752 ASP B N 1
ATOM 1781 C CA . ASP B 1 114 ? 18.527 -14.591 7.832 1.00 20.25 752 ASP B CA 1
ATOM 1782 C C . ASP B 1 114 ? 17.147 -13.949 7.863 1.00 23.91 752 ASP B C 1
ATOM 1783 O O . ASP B 1 114 ? 16.859 -13.129 8.733 1.00 22.30 752 ASP B O 1
ATOM 1788 N N . ILE B 1 115 ? 16.293 -14.321 6.916 1.00 20.05 753 ILE B N 1
ATOM 1789 C CA . ILE B 1 115 ? 14.914 -13.844 6.927 1.00 24.31 753 ILE B CA 1
ATOM 1790 C C . ILE B 1 115 ? 14.206 -14.381 8.161 1.00 29.92 753 ILE B C 1
ATOM 1791 O O . ILE B 1 115 ? 13.544 -13.639 8.882 1.00 25.17 753 ILE B O 1
ATOM 1796 N N . ALA B 1 116 ? 14.357 -15.681 8.397 1.00 23.19 754 ALA B N 1
ATOM 1797 C CA . ALA B 1 116 ? 13.790 -16.317 9.580 1.00 26.43 754 ALA B CA 1
ATOM 1798 C C . ALA B 1 116 ? 14.349 -15.705 10.861 1.00 26.17 754 ALA B C 1
ATOM 1799 O O . ALA B 1 116 ? 13.604 -15.444 11.805 1.00 25.93 754 ALA B O 1
ATOM 1801 N N . LYS B 1 117 ? 15.660 -15.483 10.893 1.00 19.13 755 LYS B N 1
ATOM 1802 C CA . LYS B 1 117 ? 16.300 -14.890 12.065 1.00 21.97 755 LYS B CA 1
ATOM 1803 C C . LYS B 1 117 ? 15.726 -13.513 12.377 1.00 19.79 755 LYS B C 1
ATOM 1804 O O . LYS B 1 117 ? 15.435 -13.201 13.533 1.00 23.76 755 LYS B O 1
ATOM 1810 N N . ALA B 1 118 ? 15.577 -12.690 11.3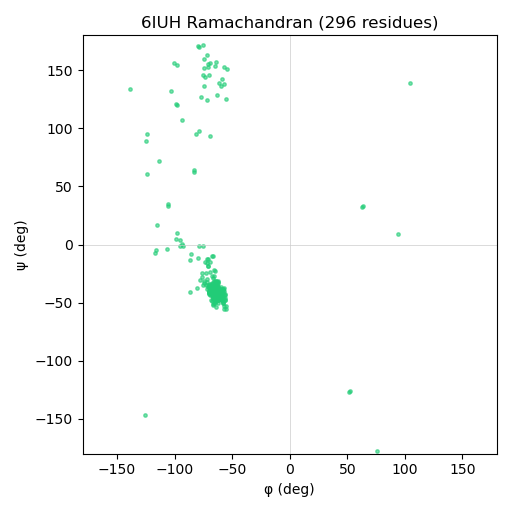42 1.00 22.51 756 ALA B N 1
ATOM 1811 C CA . ALA B 1 118 ? 15.045 -11.343 11.509 1.00 22.62 756 ALA B CA 1
ATOM 1812 C C . ALA B 1 118 ? 13.589 -11.381 11.966 1.00 22.77 756 ALA B C 1
ATOM 1813 O O . ALA B 1 118 ? 13.174 -10.594 12.817 1.00 22.11 756 ALA B O 1
ATOM 1815 N N . ALA B 1 119 ? 12.815 -12.294 11.390 1.00 21.66 757 ALA B N 1
ATOM 1816 C CA . ALA B 1 119 ? 11.409 -12.443 11.751 1.00 25.58 757 ALA B CA 1
ATOM 1817 C C . ALA B 1 119 ? 11.271 -12.830 13.217 1.00 25.44 757 ALA B C 1
ATOM 1818 O O . ALA B 1 119 ? 10.430 -12.288 13.935 1.00 25.99 757 ALA B O 1
ATOM 1820 N N . LYS B 1 120 ? 12.105 -13.771 13.650 1.00 21.62 758 LYS B N 1
ATOM 1821 C CA . LYS B 1 120 ? 12.136 -14.203 15.043 1.00 22.13 758 LYS B CA 1
ATOM 1822 C C . LYS B 1 120 ? 12.471 -13.038 15.972 1.00 24.45 758 LYS B C 1
ATOM 1823 O O . LYS B 1 120 ? 11.865 -12.887 17.033 1.00 26.21 758 LYS B O 1
ATOM 1829 N N . GLN B 1 121 ? 13.434 -12.216 15.564 1.00 24.61 759 GLN B N 1
ATOM 1830 C CA . GLN B 1 121 ? 13.837 -11.054 16.352 1.00 21.04 759 GLN B CA 1
ATOM 1831 C C . GLN B 1 121 ? 12.683 -10.071 16.513 1.00 25.06 759 GLN B C 1
ATOM 1832 O O . GLN B 1 121 ? 12.457 -9.543 17.600 1.00 23.78 759 GLN B O 1
ATOM 1838 N N . LEU B 1 122 ? 11.950 -9.842 15.427 1.00 23.66 760 LEU B N 1
ATOM 1839 C CA . LEU B 1 122 ? 10.810 -8.930 15.434 1.00 23.83 760 LEU B CA 1
ATOM 1840 C C . LEU B 1 122 ? 9.675 -9.433 16.323 1.00 26.97 760 LEU B C 1
ATOM 1841 O O . LEU B 1 122 ? 8.996 -8.641 16.982 1.00 28.31 760 LEU B O 1
ATOM 1846 N N . VAL B 1 123 ? 9.467 -10.747 16.340 1.00 26.31 761 VAL B N 1
ATOM 1847 C CA . VAL B 1 123 ? 8.470 -11.342 17.226 1.00 35.43 761 VAL B CA 1
ATOM 1848 C C . VAL B 1 123 ? 8.849 -11.101 18.685 1.00 27.00 761 VAL B C 1
ATOM 1849 O O . VAL B 1 123 ? 8.012 -10.711 19.500 1.00 28.42 761 VAL B O 1
ATOM 1853 N N . THR B 1 124 ? 10.120 -11.323 19.001 1.00 26.40 762 THR B N 1
ATOM 1854 C CA . THR B 1 124 ? 10.628 -11.134 20.355 1.00 27.32 762 THR B CA 1
ATOM 1855 C C . THR B 1 124 ? 10.512 -9.676 20.799 1.00 28.55 762 THR B C 1
ATOM 1856 O O . THR B 1 124 ? 10.070 -9.396 21.910 1.00 28.25 762 THR B O 1
ATOM 1860 N N . ILE B 1 125 ? 10.904 -8.756 19.922 1.00 26.64 763 ILE B N 1
ATOM 1861 C CA . ILE B 1 125 ? 10.838 -7.325 20.211 1.00 29.05 763 ILE B CA 1
ATOM 1862 C C . ILE B 1 125 ? 9.415 -6.880 20.530 1.00 29.34 763 ILE B C 1
ATOM 1863 O O . ILE B 1 125 ? 9.179 -6.179 21.512 1.00 28.27 763 ILE B O 1
ATOM 1868 N N . THR B 1 126 ? 8.469 -7.296 19.694 1.00 26.66 764 THR B N 1
ATOM 1869 C CA . THR B 1 126 ? 7.074 -6.905 19.855 1.00 31.02 764 THR B CA 1
ATOM 1870 C C . THR B 1 126 ? 6.488 -7.418 21.170 1.00 40.16 764 THR B C 1
ATOM 1871 O O . THR B 1 126 ? 5.759 -6.701 21.855 1.00 42.21 764 THR B O 1
ATOM 1875 N N . THR B 1 127 ? 6.820 -8.655 21.524 1.00 33.61 765 THR B N 1
ATOM 1876 C CA . THR B 1 127 ? 6.270 -9.280 22.723 1.00 36.71 765 THR B CA 1
ATOM 1877 C C . THR B 1 127 ? 6.780 -8.639 24.012 1.00 36.85 765 THR B C 1
ATOM 1878 O O . THR B 1 127 ? 6.021 -8.470 24.965 1.00 37.17 765 THR B O 1
ATOM 1882 N N . ARG B 1 128 ? 8.058 -8.277 24.045 1.00 34.65 766 ARG B N 1
ATOM 1883 C CA A ARG B 1 128 ? 8.643 -7.724 25.261 0.50 37.65 766 ARG B CA 1
ATOM 1884 C CA B ARG B 1 128 ? 8.657 -7.714 25.251 0.50 37.79 766 ARG B CA 1
ATOM 1885 C C . ARG B 1 128 ? 8.148 -6.306 25.543 1.00 42.61 766 ARG B C 1
ATOM 1886 O O . ARG B 1 128 ? 8.283 -5.809 26.660 1.00 42.27 766 ARG B O 1
ATOM 1901 N N . GLU B 1 129 ? 7.567 -5.661 24.538 1.00 39.45 767 GLU B N 1
ATOM 1902 C CA . GLU B 1 129 ? 7.024 -4.321 24.732 1.00 43.14 767 GLU B CA 1
ATOM 1903 C C . GLU B 1 129 ? 5.544 -4.373 25.109 1.00 51.80 767 GLU B C 1
ATOM 1904 O O . GLU B 1 129 ? 4.917 -3.339 25.339 1.00 50.97 767 GLU B O 1
ATOM 1910 N N . LYS B 1 130 ? 4.993 -5.581 25.175 1.00 51.80 768 LYS B N 1
ATOM 1911 C CA . LYS B 1 130 ? 3.588 -5.770 25.525 1.00 56.64 768 LYS B CA 1
ATOM 1912 C C . LYS B 1 130 ? 3.418 -6.182 26.986 1.00 60.17 768 LYS B C 1
ATOM 1913 O O . LYS B 1 130 ? 4.334 -6.037 27.796 1.00 63.21 768 LYS B O 1
ATOM 1919 N N . PRO C 2 2 ? 24.320 -12.188 -30.645 1.00 68.48 637 PRO C N 1
ATOM 1920 C CA . PRO C 2 2 ? 24.740 -11.677 -29.337 1.00 61.62 637 PRO C CA 1
ATOM 1921 C C . PRO C 2 2 ? 24.134 -10.313 -29.034 1.00 51.34 637 PRO C C 1
ATOM 1922 O O . PRO C 2 2 ? 23.509 -9.712 -29.908 1.00 45.47 637 PRO C O 1
ATOM 1926 N N . GLY C 2 3 ? 24.317 -9.834 -27.808 1.00 45.16 638 GLY C N 1
ATOM 1927 C CA . GLY C 2 3 ? 23.871 -8.503 -27.441 1.00 43.66 638 GLY C CA 1
ATOM 1928 C C . GLY C 2 3 ? 24.799 -7.463 -28.035 1.00 43.16 638 GLY C C 1
ATOM 1929 O O . GLY C 2 3 ? 25.935 -7.774 -28.389 1.00 36.99 638 GLY C O 1
ATOM 1930 N N . SER C 2 4 ? 24.323 -6.228 -28.149 1.00 30.82 639 SER C N 1
ATOM 1931 C CA . SER C 2 4 ? 25.132 -5.159 -28.723 1.00 28.01 639 SER C CA 1
ATOM 1932 C C . SER C 2 4 ? 26.226 -4.714 -27.761 1.00 30.59 639 SER C C 1
ATOM 1933 O O . SER C 2 4 ? 26.024 -4.688 -26.547 1.00 33.54 639 SER C O 1
ATOM 1936 N N . GLU C 2 5 ? 27.388 -4.372 -28.310 1.00 28.69 640 GLU C N 1
ATOM 1937 C CA . GLU C 2 5 ? 28.495 -3.850 -27.515 1.00 29.59 640 GLU C CA 1
ATOM 1938 C C . GLU C 2 5 ? 28.526 -2.328 -27.596 1.00 27.81 640 GLU C C 1
ATOM 1939 O O . GLU C 2 5 ? 28.658 -1.763 -28.680 1.00 25.47 640 GLU C O 1
ATOM 1945 N N . PHE C 2 6 ? 28.406 -1.664 -26.450 1.00 28.80 641 PHE C N 1
ATOM 1946 C CA . PHE C 2 6 ? 28.349 -0.206 -26.430 1.00 27.05 641 PHE C CA 1
ATOM 1947 C C . PHE C 2 6 ? 29.527 0.436 -25.705 1.00 27.16 641 PHE C C 1
ATOM 1948 O O . PHE C 2 6 ? 29.646 1.660 -25.683 1.00 28.14 641 PHE C O 1
ATOM 1956 N N . GLY C 2 7 ? 30.390 -0.385 -25.116 1.00 28.31 642 GLY C N 1
ATOM 1957 C CA . GLY C 2 7 ? 31.539 0.118 -24.383 1.00 28.92 642 GLY C CA 1
ATOM 1958 C C . GLY C 2 7 ? 31.153 1.172 -23.363 1.00 28.54 642 GLY C C 1
ATOM 1959 O O . GLY C 2 7 ? 30.255 0.958 -22.551 1.00 32.92 642 GLY C O 1
ATOM 1960 N N . HIS C 2 8 ? 31.809 2.326 -23.425 1.00 35.03 643 HIS C N 1
ATOM 1961 C CA . HIS C 2 8 ? 31.563 3.390 -22.458 1.00 35.06 643 HIS C CA 1
ATOM 1962 C C . HIS C 2 8 ? 30.758 4.552 -23.034 1.00 30.97 643 HIS C C 1
ATOM 1963 O O . HIS C 2 8 ? 30.981 5.707 -22.671 1.00 33.83 643 HIS C O 1
ATOM 1970 N N . SER C 2 9 ? 29.821 4.243 -23.926 1.00 27.87 644 SER C N 1
ATOM 1971 C CA . SER C 2 9 ? 28.903 5.244 -24.461 1.00 25.60 644 SER C CA 1
ATOM 1972 C C . SER C 2 9 ? 28.133 5.932 -23.337 1.00 29.73 644 SER C C 1
ATOM 1973 O O . SER C 2 9 ? 27.691 5.272 -22.395 1.00 31.35 644 SER C O 1
ATOM 1976 N N . ASP C 2 10 ? 27.970 7.251 -23.417 1.00 30.75 645 ASP C N 1
ATOM 1977 C CA . ASP C 2 10 ? 27.197 7.940 -22.384 1.00 33.94 645 ASP C CA 1
ATOM 1978 C C . ASP C 2 10 ? 25.704 7.778 -22.654 1.00 33.81 645 ASP C C 1
ATOM 1979 O O . ASP C 2 10 ? 25.315 7.272 -23.709 1.00 29.50 645 ASP C O 1
ATOM 1984 N N . ALA C 2 11 ? 24.884 8.198 -21.693 1.00 34.31 646 ALA C N 1
ATOM 1985 C CA . ALA C 2 11 ? 23.432 8.085 -21.787 1.00 35.41 646 ALA C CA 1
ATOM 1986 C C . ALA C 2 11 ? 22.871 8.887 -22.955 1.00 33.87 646 ALA C C 1
ATOM 1987 O O . ALA C 2 11 ? 21.865 8.503 -23.553 1.00 34.66 646 ALA C O 1
ATOM 1989 N N . GLN C 2 12 ? 23.521 10.004 -23.268 1.00 32.90 647 GLN C N 1
ATOM 1990 C CA . GLN C 2 12 ? 23.104 10.854 -24.377 1.00 40.53 647 GLN C CA 1
ATOM 1991 C C . GLN C 2 12 ? 23.185 10.112 -25.708 1.00 35.00 647 GLN C C 1
ATOM 1992 O O . GLN C 2 12 ? 22.227 10.099 -26.480 1.00 36.22 647 GLN C O 1
ATOM 1998 N N . THR C 2 13 ? 24.334 9.496 -25.966 1.00 35.36 648 THR C N 1
ATOM 1999 C CA . THR C 2 13 ? 24.552 8.739 -27.194 1.00 32.84 648 THR C CA 1
ATOM 2000 C C . THR C 2 13 ? 23.603 7.549 -27.287 1.00 39.10 648 THR C C 1
ATOM 2001 O O . THR C 2 13 ? 23.002 7.296 -28.334 1.00 31.13 648 THR C O 1
ATOM 2005 N N . LEU C 2 14 ? 23.471 6.827 -26.180 1.00 29.74 649 LEU C N 1
ATOM 2006 C CA . LEU C 2 14 ? 22.594 5.667 -26.111 1.00 30.63 649 LEU C CA 1
ATOM 2007 C C . LEU C 2 14 ? 21.137 6.027 -26.383 1.00 25.88 649 LEU C C 1
ATOM 2008 O O . LEU C 2 14 ? 20.453 5.340 -27.144 1.00 26.91 649 LEU C O 1
ATOM 2013 N N . ALA C 2 15 ? 20.670 7.106 -25.760 1.00 29.29 650 ALA C N 1
ATOM 2014 C CA . ALA C 2 15 ? 19.299 7.567 -25.943 1.00 30.98 650 ALA C CA 1
ATOM 2015 C C . ALA C 2 15 ? 19.021 7.891 -27.406 1.00 29.13 650 ALA C C 1
ATOM 2016 O O . ALA C 2 15 ? 17.948 7.582 -27.926 1.00 28.18 650 ALA C O 1
ATOM 2018 N N . MET C 2 16 ? 19.994 8.510 -28.067 1.00 27.85 651 MET C N 1
ATOM 2019 C CA . MET C 2 16 ? 19.858 8.834 -29.480 1.00 29.46 651 MET C CA 1
ATOM 2020 C C . MET C 2 16 ? 19.711 7.571 -30.322 1.00 30.59 651 MET C C 1
ATOM 2021 O O . MET C 2 16 ? 18.839 7.491 -31.186 1.00 28.78 651 MET C O 1
ATOM 2026 N N . MET C 2 17 ? 20.561 6.583 -30.062 1.00 29.29 652 MET C N 1
ATOM 2027 C CA . MET C 2 17 ? 20.544 5.349 -30.837 1.00 28.50 652 MET C CA 1
ATOM 2028 C C . MET C 2 17 ? 19.295 4.519 -30.557 1.00 26.11 652 MET C C 1
ATOM 2029 O O . MET C 2 17 ? 18.779 3.847 -31.451 1.00 28.87 652 MET C O 1
ATOM 2034 N N . LEU C 2 18 ? 18.815 4.559 -29.318 1.00 28.42 653 LEU C N 1
ATOM 2035 C CA . LEU C 2 18 ? 17.558 3.903 -28.980 1.00 24.97 653 LEU C CA 1
ATOM 2036 C C . LEU C 2 18 ? 16.408 4.545 -29.744 1.00 23.84 653 LEU C C 1
ATOM 2037 O O . LEU C 2 18 ? 15.573 3.852 -30.322 1.00 26.40 653 LEU C O 1
ATOM 2042 N N . GLN C 2 19 ? 16.373 5.872 -29.742 1.00 25.21 654 GLN C N 1
ATOM 2043 C CA . GLN C 2 19 ? 15.324 6.603 -30.437 1.00 26.16 654 GLN C CA 1
ATOM 2044 C C . GLN C 2 19 ? 15.366 6.315 -31.934 1.00 29.92 654 GLN C C 1
ATOM 2045 O O . GLN C 2 19 ? 14.325 6.185 -32.578 1.00 32.05 654 GLN C O 1
ATOM 2051 N N . GLU C 2 20 ? 16.574 6.210 -32.482 1.00 31.54 655 GLU C N 1
ATOM 2052 C CA . GLU C 2 20 ? 16.745 5.872 -33.891 1.00 30.66 655 GLU C CA 1
ATOM 2053 C C . GLU C 2 20 ? 16.177 4.483 -34.176 1.00 30.77 655 GLU C C 1
ATOM 2054 O O . GLU C 2 20 ? 15.554 4.254 -35.213 1.00 33.37 655 GLU C O 1
ATOM 2060 N N . GLN C 2 21 ? 16.387 3.565 -33.238 1.00 27.73 656 GLN C N 1
ATOM 2061 C CA . GLN C 2 21 ? 15.883 2.205 -33.364 1.00 28.20 656 GLN C CA 1
ATOM 2062 C C . GLN C 2 21 ? 14.358 2.202 -33.327 1.00 32.37 656 GLN C C 1
ATOM 2063 O O . GLN C 2 21 ? 13.707 1.504 -34.107 1.00 36.22 656 GLN C O 1
ATOM 2069 N N . LEU C 2 22 ? 13.796 2.989 -32.416 1.00 31.97 657 LEU C N 1
ATOM 2070 C CA . LEU C 2 22 ? 12.347 3.095 -32.289 1.00 31.83 657 LEU C CA 1
ATOM 2071 C C . LEU C 2 22 ? 11.738 3.757 -33.524 1.00 29.57 657 LEU C C 1
ATOM 2072 O O . LEU C 2 22 ? 10.688 3.330 -34.009 1.00 29.60 657 LEU C O 1
ATOM 2077 N N . ASP C 2 23 ? 12.398 4.795 -34.031 1.00 31.02 658 ASP C N 1
ATOM 2078 C CA . ASP C 2 23 ? 11.929 5.475 -35.236 1.00 30.62 658 ASP C CA 1
ATOM 2079 C C . ASP C 2 23 ? 11.931 4.529 -36.431 1.00 33.56 658 ASP C C 1
ATOM 2080 O O . ASP C 2 23 ? 11.026 4.569 -37.268 1.00 33.49 658 ASP C O 1
ATOM 2085 N N . ALA C 2 24 ? 12.953 3.682 -36.504 1.00 32.19 659 ALA C N 1
ATOM 2086 C CA . ALA C 2 24 ? 13.084 2.727 -37.599 1.00 34.03 659 ALA C CA 1
ATOM 2087 C C . ALA C 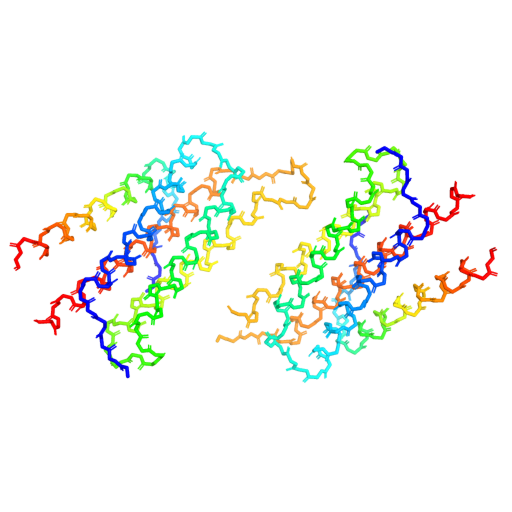2 24 ? 11.963 1.691 -37.560 1.00 32.43 659 ALA C C 1
ATOM 2088 O O . ALA C 2 24 ? 11.453 1.278 -38.602 1.00 32.47 659 ALA C O 1
ATOM 2090 N N . ILE C 2 25 ? 11.581 1.281 -36.353 1.00 30.51 660 ILE C N 1
ATOM 2091 C CA . ILE C 2 25 ? 10.483 0.337 -36.171 1.00 27.31 660 ILE C CA 1
ATOM 2092 C C . ILE C 2 25 ? 9.160 0.938 -36.641 1.00 30.81 660 ILE C C 1
ATOM 2093 O O . ILE C 2 25 ? 8.403 0.302 -37.374 1.00 31.70 660 ILE C O 1
ATOM 2098 N N . ASN C 2 26 ? 8.889 2.170 -36.226 1.00 27.87 661 ASN C N 1
ATOM 2099 C CA . ASN C 2 26 ? 7.647 2.832 -36.601 1.00 33.78 661 ASN C CA 1
ATOM 2100 C C . ASN C 2 26 ? 7.575 3.076 -38.107 1.00 32.60 661 ASN C C 1
ATOM 2101 O O . ASN C 2 26 ? 6.510 2.963 -38.714 1.00 35.80 661 ASN C O 1
ATOM 2106 N N . LYS C 2 27 ? 8.719 3.395 -38.705 1.00 29.41 662 LYS C N 1
ATOM 2107 C CA . LYS C 2 27 ? 8.795 3.644 -40.142 1.00 36.88 662 LYS C CA 1
ATOM 2108 C C . LYS C 2 27 ? 8.546 2.369 -40.941 1.00 43.46 662 LYS C C 1
ATOM 2109 O O . LYS C 2 27 ? 7.861 2.390 -41.964 1.00 47.72 662 LYS C O 1
ATOM 2115 N N . GLU C 2 28 ? 9.103 1.259 -40.468 1.00 42.08 663 GLU C N 1
ATOM 2116 C CA . GLU C 2 28 ? 8.924 -0.028 -41.128 1.00 42.51 663 GLU C CA 1
ATOM 2117 C C . GLU C 2 28 ? 7.475 -0.495 -41.037 1.00 39.12 663 GLU C C 1
ATOM 2118 O O . GLU C 2 28 ? 6.905 -0.965 -42.020 1.00 39.58 663 GLU C O 1
ATOM 2124 N N . ILE C 2 29 ? 6.886 -0.363 -39.851 1.00 33.34 664 ILE C N 1
ATOM 2125 C CA . ILE C 2 29 ? 5.482 -0.707 -39.641 1.00 34.68 664 ILE C CA 1
ATOM 2126 C C . ILE C 2 29 ? 4.578 0.116 -40.556 1.00 36.32 664 ILE C C 1
ATOM 2127 O O . ILE C 2 29 ? 3.635 -0.408 -41.153 1.00 36.35 664 ILE C O 1
ATOM 2132 N N . ARG C 2 30 ? 4.883 1.405 -40.673 1.00 34.15 665 ARG C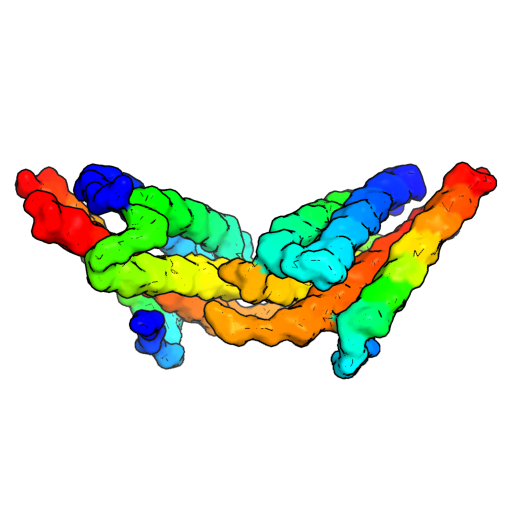 N 1
ATOM 2133 C CA . ARG C 2 30 ? 4.126 2.298 -41.543 1.00 41.72 665 ARG C CA 1
ATOM 2134 C C . ARG C 2 30 ? 4.209 1.852 -43.001 1.00 46.36 665 ARG C C 1
ATOM 2135 O O . ARG C 2 30 ? 3.210 1.859 -43.715 1.00 56.54 665 ARG C O 1
ATOM 2137 N N . LEU C 2 31 ? 5.404 1.459 -43.432 1.00 39.84 666 LEU C N 1
ATOM 2138 C CA . LEU C 2 31 ? 5.609 0.979 -44.795 1.00 44.26 666 LEU C CA 1
ATOM 2139 C C . LEU C 2 31 ? 4.856 -0.322 -45.056 1.00 46.79 666 LEU C C 1
ATOM 2140 O O . LEU C 2 31 ? 4.394 -0.567 -46.169 1.00 53.67 666 LEU C O 1
ATOM 2145 N N . ILE C 2 32 ? 4.738 -1.155 -44.027 1.00 40.29 667 ILE C N 1
ATOM 2146 C CA . ILE C 2 32 ? 4.029 -2.424 -44.148 1.00 37.70 667 ILE C CA 1
ATOM 2147 C C . ILE C 2 32 ? 2.527 -2.195 -44.293 1.00 47.34 667 ILE C C 1
ATOM 2148 O O . ILE C 2 32 ? 1.862 -2.848 -45.098 1.00 48.54 667 ILE C O 1
ATOM 2153 N N . GLN C 2 33 ? 2.001 -1.250 -43.523 1.00 46.95 668 GLN C N 1
ATOM 2154 C CA . GLN C 2 33 ? 0.568 -0.972 -43.525 1.00 49.02 668 GLN C CA 1
ATOM 2155 C C . GLN C 2 33 ? 0.109 -0.206 -44.766 1.00 56.21 668 GLN C C 1
ATOM 2156 O O . GLN C 2 33 ? -1.079 0.072 -44.924 1.00 62.19 668 GLN C O 1
ATOM 2162 N N . GLU C 2 34 ? 1.048 0.131 -45.645 1.00 57.03 669 GLU C N 1
ATOM 2163 C CA . GLU C 2 34 ? 0.720 0.855 -46.870 1.00 62.95 669 GLU C CA 1
ATOM 2164 C C . GLU C 2 34 ? 0.795 -0.048 -48.096 1.00 63.19 669 GLU C C 1
ATOM 2165 O O . GLU C 2 34 ? 0.483 0.375 -49.209 1.00 59.66 669 GLU C O 1
ATOM 2171 N N . GLU C 2 35 ? 1.208 -1.294 -47.888 1.00 64.09 670 GLU C N 1
ATOM 2172 C CA . GLU C 2 35 ? 1.308 -2.257 -48.978 1.00 69.27 670 GLU C CA 1
ATOM 2173 C C . GLU C 2 35 ? 0.602 -3.561 -48.625 1.00 72.56 670 GLU C C 1
ATOM 2174 O O . GLU C 2 35 ? -0.525 -3.803 -49.056 1.00 71.52 670 GLU C O 1
ATOM 2176 N N . GLY D 2 1 ? 20.839 -5.263 11.283 1.00 51.80 636 GLY D N 1
ATOM 2177 C CA . GLY D 2 1 ? 21.912 -6.190 11.595 1.00 55.64 636 GLY D CA 1
ATOM 2178 C C . GLY D 2 1 ? 22.550 -6.766 10.347 1.00 61.68 636 GLY D C 1
ATOM 2179 O O . GLY D 2 1 ? 21.902 -6.863 9.305 1.00 60.70 636 GLY D O 1
ATOM 2180 N N . PRO D 2 2 ? 23.831 -7.155 10.444 1.00 64.03 637 PRO D N 1
ATOM 2181 C CA . PRO D 2 2 ? 24.564 -7.718 9.306 1.00 62.65 637 PRO D CA 1
ATOM 2182 C C . PRO D 2 2 ? 24.084 -9.119 8.949 1.00 51.01 637 PRO D C 1
ATOM 2183 O O . PRO D 2 2 ? 23.540 -9.819 9.804 1.00 52.23 637 PRO D O 1
ATOM 2187 N N . GLY D 2 3 ? 24.281 -9.518 7.696 1.00 44.59 638 GLY D N 1
ATOM 2188 C CA . GLY D 2 3 ? 23.924 -10.855 7.265 1.00 37.65 638 GLY D CA 1
ATOM 2189 C C . GLY D 2 3 ? 24.837 -11.881 7.905 1.00 33.72 638 GLY D C 1
ATOM 2190 O O . GLY D 2 3 ? 25.955 -11.560 8.304 1.00 32.89 638 GLY D O 1
ATOM 2191 N N . SER D 2 4 ? 24.363 -13.117 8.012 1.00 27.91 639 SER D N 1
ATOM 2192 C CA . SER D 2 4 ? 25.166 -14.179 8.603 1.00 25.62 639 SER D CA 1
ATOM 2193 C C . SER D 2 4 ? 26.237 -14.649 7.628 1.00 26.89 639 SER D C 1
ATOM 2194 O O . SER D 2 4 ? 26.017 -14.670 6.419 1.00 27.54 639 SER D O 1
ATOM 2197 N N . GLU D 2 5 ? 27.396 -15.020 8.160 1.00 26.72 640 GLU D N 1
ATOM 2198 C CA . GLU D 2 5 ? 28.488 -15.544 7.346 1.00 26.70 640 GLU D CA 1
ATOM 2199 C C . GLU D 2 5 ? 28.511 -17.065 7.406 1.00 24.20 640 GLU D C 1
ATOM 2200 O O . GLU D 2 5 ? 28.645 -17.642 8.483 1.00 23.47 640 GLU D O 1
ATOM 2206 N N . PHE D 2 6 ? 28.385 -17.715 6.254 1.00 25.87 641 PHE D N 1
ATOM 2207 C CA . PHE D 2 6 ? 28.316 -19.172 6.223 1.00 25.51 641 PHE D CA 1
ATOM 2208 C C . PHE D 2 6 ? 29.477 -19.828 5.483 1.00 23.86 641 PHE D C 1
ATOM 2209 O O . PHE D 2 6 ? 29.608 -21.049 5.499 1.00 26.38 641 PHE D O 1
ATOM 2217 N N . GLY D 2 7 ? 30.316 -19.022 4.840 1.00 26.46 642 GLY D N 1
ATOM 2218 C CA . GLY D 2 7 ? 31.441 -19.552 4.086 1.00 29.19 642 GLY D CA 1
ATOM 2219 C C . GLY D 2 7 ? 31.027 -20.615 3.084 1.00 30.60 642 GLY D C 1
ATOM 2220 O O . GLY D 2 7 ? 30.137 -20.394 2.264 1.00 30.69 642 GLY D O 1
ATOM 2221 N N . HIS D 2 8 ? 31.658 -21.783 3.170 1.00 32.81 643 HIS D N 1
ATOM 2222 C CA . HIS D 2 8 ? 31.412 -22.860 2.215 1.00 34.91 643 HIS D CA 1
ATOM 2223 C C . HIS D 2 8 ? 30.580 -23.997 2.803 1.00 30.72 643 HIS D C 1
ATOM 2224 O O . HIS D 2 8 ? 30.766 -25.162 2.440 1.00 32.20 643 HIS D O 1
ATOM 2231 N N . SER D 2 9 ? 29.666 -23.660 3.708 1.00 27.26 644 SER D N 1
ATOM 2232 C CA . SER D 2 9 ? 28.770 -24.647 4.303 1.00 21.24 644 SER D CA 1
ATOM 2233 C C . SER D 2 9 ? 27.930 -25.312 3.220 1.00 26.96 644 SER D C 1
ATOM 2234 O O . SER D 2 9 ? 27.430 -24.633 2.324 1.00 29.45 644 SER D O 1
ATOM 2237 N N . ASP D 2 10 ? 27.773 -26.632 3.287 1.00 28.74 645 ASP D N 1
ATOM 2238 C CA . ASP D 2 10 ? 26.987 -27.319 2.263 1.00 35.22 645 ASP D CA 1
ATOM 2239 C C . ASP D 2 10 ? 25.493 -27.162 2.525 1.00 31.65 645 ASP D C 1
ATOM 2240 O O . ASP D 2 10 ? 25.093 -26.687 3.588 1.00 28.14 645 ASP D O 1
ATOM 2245 N N . ALA D 2 11 ? 24.678 -27.568 1.555 1.00 31.00 646 ALA D N 1
ATOM 2246 C CA . ALA D 2 11 ? 23.231 -27.389 1.628 1.00 31.54 646 ALA D CA 1
ATOM 2247 C C . ALA D 2 11 ? 22.607 -28.160 2.786 1.00 35.67 646 ALA D C 1
ATOM 2248 O O . ALA D 2 11 ? 21.607 -27.727 3.358 1.00 32.16 646 ALA D O 1
ATOM 2250 N N . GLN D 2 12 ? 23.197 -29.303 3.118 1.00 31.35 647 GLN D N 1
ATOM 2251 C CA . GLN D 2 12 ? 22.721 -30.122 4.225 1.00 36.50 647 GLN D CA 1
ATOM 2252 C C . GLN D 2 12 ? 22.866 -29.384 5.552 1.00 32.05 647 GLN D C 1
ATOM 2253 O O . GLN D 2 12 ? 21.924 -29.325 6.342 1.00 34.19 647 GLN D O 1
ATOM 2255 N N . THR D 2 13 ? 24.047 -28.823 5.790 1.00 32.34 648 THR D N 1
ATOM 2256 C CA . THR D 2 13 ? 24.307 -28.071 7.013 1.00 34.27 648 THR D CA 1
ATOM 2257 C C . THR D 2 13 ? 23.392 -26.855 7.103 1.00 41.05 648 THR D C 1
ATOM 2258 O O . THR D 2 13 ? 22.796 -26.588 8.144 1.00 33.08 648 THR D O 1
ATOM 2262 N N . LEU D 2 14 ? 23.284 -26.126 5.998 1.00 26.13 649 LEU D N 1
ATOM 2263 C CA . LEU D 2 14 ? 22.430 -24.948 5.928 1.00 28.52 649 LEU D CA 1
ATOM 2264 C C . LEU D 2 14 ? 20.973 -25.281 6.225 1.00 27.15 649 LEU D C 1
ATOM 2265 O O . LEU D 2 14 ? 20.317 -24.588 7.005 1.00 27.26 649 LEU D O 1
ATOM 2270 N N . ALA D 2 15 ? 20.479 -26.350 5.608 1.00 28.56 650 ALA D N 1
ATOM 2271 C CA . ALA D 2 15 ? 19.100 -26.782 5.798 1.00 30.40 650 ALA D CA 1
ATOM 2272 C C . ALA D 2 15 ? 18.813 -27.112 7.260 1.00 27.64 650 ALA D C 1
ATOM 2273 O O . ALA D 2 15 ? 17.742 -26.788 7.775 1.00 28.77 650 ALA D O 1
ATOM 2275 N N . MET D 2 16 ? 19.772 -27.752 7.923 1.00 27.17 651 MET D N 1
ATOM 2276 C CA . MET D 2 16 ? 19.630 -28.087 9.335 1.00 29.85 651 MET D CA 1
ATOM 2277 C C . MET D 2 16 ? 19.503 -26.822 10.176 1.00 34.91 651 MET D C 1
ATOM 2278 O O . MET D 2 16 ? 18.631 -26.722 11.036 1.00 31.51 651 MET D O 1
ATOM 2283 N N . MET D 2 17 ? 20.369 -25.851 9.910 1.00 29.39 652 MET D N 1
ATOM 2284 C CA . MET D 2 17 ? 20.374 -24.607 10.667 1.00 28.99 652 MET D CA 1
ATOM 2285 C C . MET D 2 17 ? 19.141 -23.758 10.377 1.00 27.69 652 MET D C 1
ATOM 2286 O O . MET D 2 17 ? 18.631 -23.073 11.265 1.00 28.12 652 MET D O 1
ATOM 2291 N N . LEU D 2 18 ? 18.669 -23.800 9.134 1.00 29.34 653 LEU D N 1
ATOM 2292 C CA . LEU D 2 18 ? 17.437 -23.111 8.769 1.00 28.12 653 LEU D CA 1
ATOM 2293 C C . LEU D 2 18 ? 16.259 -23.689 9.537 1.00 24.70 653 LEU D C 1
ATOM 2294 O O . LEU D 2 18 ? 15.431 -22.953 10.073 1.00 32.41 653 LEU D O 1
ATOM 2299 N N . GLN D 2 19 ? 16.193 -25.014 9.583 1.00 26.72 654 GLN D N 1
ATOM 2300 C CA . GLN D 2 19 ? 15.113 -25.697 10.278 1.00 29.64 654 GLN D CA 1
ATOM 2301 C C . GLN D 2 19 ? 15.141 -25.380 11.769 1.00 35.17 654 GLN D C 1
ATOM 2302 O O . GLN D 2 19 ? 14.094 -25.229 12.396 1.00 39.32 654 GLN D O 1
ATOM 2308 N N . GLU D 2 20 ? 16.343 -25.275 12.331 1.00 31.76 655 GLU D N 1
ATOM 2309 C CA . GLU D 2 20 ? 16.494 -24.916 13.738 1.00 34.70 655 GLU D CA 1
ATOM 2310 C C . GLU D 2 20 ? 15.899 -23.536 14.006 1.00 34.35 655 GLU D C 1
ATOM 2311 O O . GLU D 2 20 ? 15.279 -23.309 15.046 1.00 36.73 655 GLU D O 1
ATOM 2317 N N . GLN D 2 21 ? 16.082 -22.619 13.059 1.00 31.33 656 GLN D N 1
ATOM 2318 C CA A GLN D 2 21 ? 15.539 -21.271 13.192 0.61 32.15 656 GLN D CA 1
ATOM 2319 C CA B GLN D 2 21 ? 15.546 -21.269 13.182 0.39 31.70 656 GLN D CA 1
ATOM 2320 C C . GLN D 2 21 ? 14.021 -21.288 13.119 1.00 33.28 656 GLN D C 1
ATOM 2321 O O . GLN D 2 21 ? 13.347 -20.596 13.883 1.00 33.29 656 GLN D O 1
ATOM 2332 N N . LEU D 2 22 ? 13.488 -22.085 12.200 1.00 32.64 657 LEU D N 1
ATOM 2333 C CA . LEU D 2 22 ? 12.047 -22.206 12.037 1.00 32.98 657 LEU D CA 1
ATOM 2334 C C . LEU D 2 22 ? 11.414 -22.852 13.268 1.00 30.45 657 LEU D C 1
ATOM 2335 O O . LEU D 2 22 ? 10.353 -22.423 13.722 1.00 33.55 657 LEU D O 1
ATOM 2340 N N . ASP D 2 23 ? 12.070 -23.875 13.810 1.00 34.59 658 ASP D N 1
ATOM 2341 C CA . ASP D 2 23 ? 11.592 -24.531 15.026 1.00 38.75 658 ASP D CA 1
ATOM 2342 C C . ASP D 2 23 ? 11.576 -23.558 16.202 1.00 40.88 658 ASP D C 1
ATOM 2343 O O . ASP D 2 23 ? 10.645 -23.559 17.008 1.00 40.68 658 ASP D O 1
ATOM 2348 N N . ALA D 2 24 ? 12.616 -22.735 16.294 1.00 36.98 659 ALA D N 1
ATOM 2349 C CA . ALA D 2 24 ? 12.727 -21.750 17.364 1.00 41.92 659 ALA D CA 1
ATOM 2350 C C . ALA D 2 24 ? 11.600 -20.726 17.289 1.00 38.98 659 ALA D C 1
ATOM 2351 O O . ALA D 2 24 ? 11.075 -20.296 18.315 1.00 43.86 659 ALA D O 1
ATOM 2353 N N . ILE D 2 25 ? 11.233 -20.339 16.071 1.00 32.33 660 ILE D N 1
ATOM 2354 C CA . ILE D 2 25 ? 10.146 -19.388 15.867 1.00 33.78 660 ILE D CA 1
ATOM 2355 C C . ILE D 2 25 ? 8.819 -19.970 16.341 1.00 39.49 660 ILE D C 1
ATOM 2356 O O . ILE D 2 25 ? 8.095 -19.339 17.109 1.00 36.82 660 ILE D O 1
ATOM 2361 N N . ASN D 2 26 ? 8.510 -21.181 15.888 1.00 39.08 661 ASN D N 1
ATOM 2362 C CA . ASN D 2 26 ? 7.270 -21.842 16.273 1.00 43.75 661 ASN D CA 1
ATOM 2363 C C . ASN D 2 26 ? 7.196 -22.080 17.779 1.00 40.97 661 ASN D C 1
ATOM 2364 O O . ASN D 2 26 ? 6.137 -21.936 18.388 1.00 41.28 661 ASN D O 1
ATOM 2369 N N . LYS D 2 27 ? 8.330 -22.438 18.374 1.00 39.95 662 LYS D N 1
ATOM 2370 C CA . LYS D 2 27 ? 8.393 -22.693 19.809 1.00 46.21 662 LYS D CA 1
ATOM 2371 C C . LYS D 2 27 ? 8.166 -21.411 20.602 1.00 51.10 662 LYS D C 1
ATOM 2372 O O . LYS D 2 27 ? 7.492 -21.418 21.632 1.00 57.95 662 LYS D O 1
ATOM 2378 N N . GLU D 2 28 ? 8.731 -20.311 20.114 1.00 47.27 663 GLU D N 1
ATOM 2379 C CA . GLU D 2 28 ? 8.564 -19.018 20.766 1.00 46.52 663 GLU D CA 1
ATOM 2380 C C . GLU D 2 28 ? 7.128 -18.524 20.632 1.00 44.59 663 GLU D C 1
ATOM 2381 O O . GLU D 2 28 ? 6.562 -17.983 21.579 1.00 46.02 663 GLU D O 1
ATOM 2387 N N . ILE D 2 29 ? 6.545 -18.713 19.453 1.00 41.46 664 ILE D N 1
ATOM 2388 C CA . ILE D 2 29 ? 5.158 -18.330 19.214 1.00 45.00 664 ILE D CA 1
ATOM 2389 C C . ILE D 2 29 ? 4.223 -19.108 20.137 1.00 52.16 664 ILE D C 1
ATOM 2390 O O . ILE D 2 29 ? 3.259 -18.557 20.675 1.00 49.04 664 ILE D O 1
ATOM 2395 N N . ARG D 2 30 ? 4.529 -20.386 20.334 1.00 49.30 665 ARG D N 1
ATOM 2396 C CA . ARG D 2 30 ? 3.743 -21.238 21.219 1.00 51.12 665 ARG D CA 1
ATOM 2397 C C . ARG D 2 30 ? 3.770 -20.724 22.656 1.00 55.81 665 ARG D C 1
ATOM 2398 O O . ARG D 2 30 ? 2.733 -20.645 23.313 1.00 59.62 665 ARG D O 1
ATOM 2400 N N . LEU D 2 31 ? 4.959 -20.372 23.134 1.00 51.70 666 LEU D N 1
ATOM 2401 C CA . LEU D 2 31 ? 5.125 -19.867 24.493 1.00 56.16 666 LEU D CA 1
ATOM 2402 C C . LEU D 2 31 ? 4.376 -18.553 24.699 1.00 59.28 666 LEU D C 1
ATOM 2403 O O . LEU D 2 31 ? 3.844 -18.296 25.779 1.00 65.93 666 LEU D O 1
ATOM 2408 N N . ILE D 2 32 ? 4.339 -17.728 23.658 1.00 51.86 667 ILE D N 1
ATOM 2409 C CA . ILE D 2 32 ? 3.653 -16.443 23.719 1.00 55.24 667 ILE D CA 1
ATOM 2410 C C . ILE D 2 32 ? 2.139 -16.628 23.785 1.00 61.84 667 ILE D C 1
ATOM 2411 O O . ILE D 2 32 ? 1.453 -15.952 24.552 1.00 66.09 667 ILE D O 1
ATOM 2416 N N . GLN D 2 33 ? 1.626 -17.560 22.988 1.00 64.05 668 GLN D N 1
ATOM 2417 C CA . GLN D 2 33 ? 0.189 -17.799 22.915 1.00 66.28 668 GLN D CA 1
ATOM 2418 C C . GLN D 2 33 ? -0.324 -18.624 24.094 1.00 77.76 668 GLN D C 1
ATOM 2419 O O . GLN D 2 33 ? -1.521 -18.893 24.197 1.00 78.63 668 GLN D O 1
ATOM 2425 N N . GLU D 2 34 ? 0.583 -19.020 24.982 1.00 77.69 669 GLU D N 1
ATOM 2426 C CA . GLU D 2 34 ? 0.211 -19.785 26.167 1.00 79.04 669 GLU D CA 1
ATOM 2427 C C . GLU D 2 34 ? 0.497 -19.005 27.446 1.00 76.00 669 GLU D C 1
ATOM 2428 O O . GLU D 2 34 ? 0.541 -19.575 28.537 1.00 76.45 669 GLU D O 1
ATOM 2434 N N . GLU D 2 35 ? 0.687 -17.697 27.305 1.00 77.01 670 GLU D N 1
ATOM 2435 C CA . GLU D 2 35 ? 0.959 -16.835 28.449 1.00 79.90 670 GLU D CA 1
ATOM 2436 C C . GLU D 2 35 ? 0.233 -15.500 28.318 1.00 81.30 670 GLU D C 1
ATOM 2437 O O . GLU D 2 35 ? -0.800 -15.280 28.951 1.00 88.28 670 GLU D O 1
#

GO terms:
  GO:0001771 immunological synapse formation (P, IGI)
  GO:0060996 dendritic spine development (P, IGI)
  GO:0098793 presynapse (C, EXP)
  GO:0098794 postsynapse (C, EXP)
  GO:0045202 synapse (C, EXP)
  GO:0005515 protein binding (F, IPI)
  GO:0005096 GTPase activator activity (F, IDA)
  GO:0048786 presynaptic active zone (C, IDA)
  GO:0060076 excitatory synapse (C, IDA)
  GO:0060077 inhibitory synapse (C, IDA)
  GO:0005768 endosome (C, IDA)
  GO:0014069 postsynaptic density (C, IDA)
  GO:0030425 dendrite (C, IDA)
  GO:0030426 growth cone (C, IDA)
  GO:0031267 small GTPase binding (F, IDA)
  GO:0032991 protein-containing complex (C, IDA)
  GO:0032013 negative regulation of ARF protein signal transduction (P, IDA)
  GO:0008277 regulation of G protein-coupled receptor signaling pathway (P, IDA)
  GO:0071364 cellular response to epidermal growth factor stimulus (P, IDA)
  GO:0005925 focal adhesion (C, TAS)

Sequence (310 aa):
PGLPSTEDVILKTEQVTKNIQELLRRAAQEFKHDSFVPCSEKIHLAVTEMASLFPKRPALEPVRSSLRRLLNASAYRLQSECRKTVPPEPGAPVDFQLLTQQVIQCAYDIAKAAKQLVTITTRREKPGLPSTEDVILKTEQVTKNIQELLRAAQEFKHDSFVPCSEEKIHLAVTEMASLFPKRPALEPVRSSLRLLNASAYRLQSECRKTVAPVDFQLLTQQVIQCAYDIAKAAKQLVTITTRREKPGSEFGHSDAQTLAMMLQEQLDAINKEIRLIQEEGPGSEFGHSDAQTLAMMLQEQQLDAINKEIRLIQEE

Organism: Rattus norvegicus (NCBI:txid10116)